Protein AF-B4GK76-F1 (afdb_monomer)

Radius of gyration: 23.47 Å; Cα contacts (8 Å, |Δi|>4): 100; chains: 1; bounding box: 51×30×84 Å

Sequence (194 aa):
MHYSLIFTVTIAVLVSYTSSFSIPHPFENLCEFLKYVEKDQHEALESLTQKAAVLGRAAIEILPKNSSFEEYIKRDLDSVNNTQGFDQMIDFLNRFESSYNRYILGNLSLESQPTLRLLYNNWDSESSNIIENSNSNISARFDEMRNKPSENWSIVKQEYSSASNVYMYRRDYDGHPFFGRYLYSDKSKYYCDE

pLDDT: mean 72.63, std 18.16, range [35.12, 95.5]

Secondary structure (DSSP, 8-state):
--SSSSHHHHHHHHHHS----PPPGGGHHHHHHHHHHHHHHHHHHHHHHHHHHHHHHHHHHHSPTT-HHHHHHHHHHHHTTS---HHHHHHHHHHHHHHHIIIIIT-GGGTT-HHHHHHHHHHHHHHHHHHHHHHHHHHHHHHHHHH---TTHHHHHHHHHHHHHHHHHHHHHSSSS--HHHHHHHHHHTT---

Foldseek 3Di:
DPDPPPVVVVVVVVVVPDPPPPQPVLCPLVLVLLVVLVVLLLVLLLVLLVLLLVLLVVVCVVDDPPQPLCVQCVVVSVCSPDPDDPVSSLVNNVSSVVSLCVRAVVDPVNPVVVVNVVSVVVSVVVSVVSLVVSVVVSVVSLVVLLPDDDPPCPVVNVLSVVLVVVLVVCCVPVVDNHDPVSSVVSCVVRVSDD

Solvent-accessible surface area (backbone atoms only — not comparable to full-atom values): 11266 Å² total; per-residue (Å²): 140,89,86,75,70,70,66,58,52,52,51,54,53,56,66,72,51,78,80,72,64,71,51,54,78,76,44,46,67,56,40,54,48,55,52,48,49,51,51,49,52,49,55,47,45,51,53,48,42,54,50,51,43,52,51,51,53,58,47,49,75,73,43,65,87,86,33,72,49,46,70,66,44,49,70,57,55,68,50,64,84,45,95,65,51,67,64,55,40,53,53,47,48,55,50,48,53,53,42,46,43,56,57,47,78,63,26,75,92,44,65,89,44,60,64,65,55,51,54,47,53,51,50,51,52,52,45,49,53,47,53,51,50,47,50,48,52,52,49,52,55,46,53,55,58,74,66,58,88,59,99,69,39,67,64,50,50,50,55,46,52,49,53,50,49,49,51,54,48,44,41,75,69,69,80,50,90,71,64,67,68,57,57,55,56,54,31,63,75,60,47,44,75,134

Structure (mmCIF, N/CA/C/O backbone):
data_AF-B4GK76-F1
#
_entry.id   AF-B4GK76-F1
#
loop_
_atom_site.group_PDB
_atom_site.id
_atom_site.type_symbol
_atom_site.label_atom_id
_atom_site.label_alt_id
_atom_site.label_comp_id
_atom_site.label_asym_id
_atom_site.label_entity_id
_atom_site.label_seq_id
_atom_site.pdbx_PDB_ins_code
_atom_site.Cartn_x
_atom_site.Cartn_y
_atom_site.Cartn_z
_atom_site.occupancy
_atom_site.B_iso_or_equiv
_atom_site.auth_seq_id
_atom_site.auth_comp_id
_atom_site.auth_asym_id
_atom_site.auth_atom_id
_atom_site.pdbx_PDB_model_num
ATOM 1 N N . MET A 1 1 ? -25.978 -13.256 -59.243 1.00 44.66 1 MET A N 1
ATOM 2 C CA . MET A 1 1 ? -25.215 -13.515 -57.998 1.00 44.66 1 MET A CA 1
ATOM 3 C C . MET A 1 1 ? -23.864 -14.100 -58.383 1.00 44.66 1 MET A C 1
ATOM 5 O O . MET A 1 1 ? -23.799 -14.685 -59.451 1.00 44.66 1 MET A O 1
ATOM 9 N N . HIS A 1 2 ? -22.845 -13.938 -57.529 1.00 42.88 2 HIS A N 1
ATOM 10 C CA . HIS A 1 2 ? -21.466 -14.466 -57.643 1.00 42.88 2 HIS A CA 1
ATOM 11 C C . HIS A 1 2 ? -20.360 -13.510 -58.113 1.00 42.88 2 HIS A C 1
ATOM 13 O O . HIS A 1 2 ? -19.622 -13.864 -59.010 1.00 42.88 2 HIS A O 1
ATOM 19 N N . TYR A 1 3 ? -20.163 -12.369 -57.438 1.00 43.41 3 TYR A N 1
ATOM 20 C CA . TYR A 1 3 ? -18.822 -11.750 -57.315 1.00 43.41 3 TYR A CA 1
ATOM 21 C C . TYR A 1 3 ? -18.618 -11.013 -55.975 1.00 43.41 3 TYR A C 1
ATOM 23 O O . TYR A 1 3 ? -17.857 -10.059 -55.898 1.00 43.41 3 TYR A O 1
ATOM 31 N N . SER A 1 4 ? -19.288 -11.438 -54.893 1.00 43.31 4 SER A N 1
ATOM 32 C CA . SER A 1 4 ? -19.243 -10.711 -53.605 1.00 43.31 4 SER A CA 1
ATOM 33 C C . S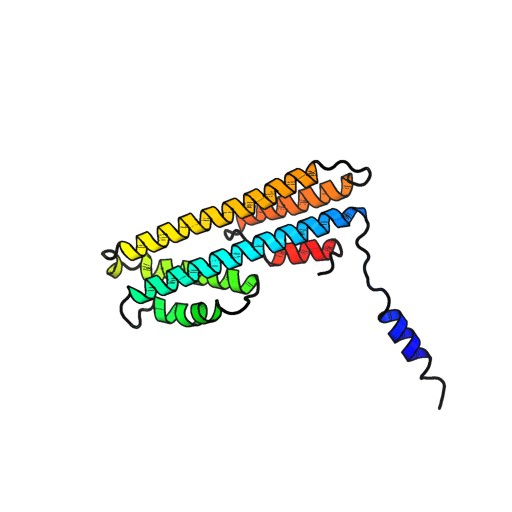ER A 1 4 ? -18.672 -11.507 -52.426 1.00 43.31 4 SER A C 1
ATOM 35 O O . SER A 1 4 ? -18.732 -11.033 -51.298 1.00 43.31 4 SER A O 1
ATOM 37 N N . LEU A 1 5 ? -18.129 -12.706 -52.663 1.00 40.66 5 LEU A N 1
ATOM 38 C CA . LEU A 1 5 ? -17.605 -13.579 -51.597 1.00 40.66 5 LEU A CA 1
ATOM 39 C C . LEU A 1 5 ? -16.077 -13.703 -51.579 1.00 40.66 5 LEU A C 1
ATOM 41 O O . LEU A 1 5 ? -15.529 -14.188 -50.599 1.00 40.66 5 LEU A O 1
ATOM 45 N N . ILE A 1 6 ? -15.379 -13.245 -52.622 1.00 44.06 6 ILE A N 1
ATOM 46 C CA . ILE A 1 6 ? -13.909 -13.320 -52.673 1.00 44.06 6 ILE A CA 1
ATOM 47 C C . ILE A 1 6 ? -13.271 -12.064 -52.056 1.00 44.06 6 ILE A C 1
ATOM 49 O O . ILE A 1 6 ? -12.212 -12.160 -51.452 1.00 44.06 6 ILE A O 1
ATOM 53 N N . PHE A 1 7 ? -13.940 -10.906 -52.120 1.00 39.50 7 PHE A N 1
ATOM 54 C CA . PHE A 1 7 ? -13.403 -9.635 -51.606 1.00 39.50 7 PHE A CA 1
ATOM 55 C C . PHE A 1 7 ? -13.523 -9.463 -50.084 1.00 39.50 7 PHE A C 1
ATOM 57 O O . PHE A 1 7 ? -12.729 -8.757 -49.472 1.00 39.50 7 PHE A O 1
ATOM 64 N N . THR A 1 8 ? -14.498 -10.113 -49.449 1.00 42.91 8 THR A N 1
ATOM 65 C CA . THR A 1 8 ? -14.690 -10.050 -47.992 1.00 42.91 8 THR A CA 1
ATOM 66 C C . THR A 1 8 ? -13.733 -10.964 -47.233 1.00 42.91 8 THR A C 1
ATOM 68 O O . THR A 1 8 ? -13.355 -10.645 -46.109 1.00 42.91 8 THR A O 1
ATOM 71 N N . VAL A 1 9 ? -13.269 -12.055 -47.852 1.00 39.47 9 VAL A N 1
ATOM 72 C CA . VAL A 1 9 ? -12.303 -12.973 -47.229 1.00 39.47 9 VAL A CA 1
ATOM 73 C C . VAL A 1 9 ? -10.874 -12.428 -47.322 1.00 39.47 9 VAL A C 1
ATOM 75 O O . VAL A 1 9 ? -10.106 -12.588 -46.380 1.00 39.47 9 VAL A O 1
ATOM 78 N N . THR A 1 10 ? -10.516 -11.699 -48.384 1.00 43.28 10 THR A N 1
ATOM 79 C CA . THR A 1 10 ? -9.191 -11.062 -48.479 1.00 43.28 10 THR A CA 1
ATOM 80 C C . THR A 1 10 ? -9.022 -9.892 -47.516 1.00 43.28 10 THR A C 1
ATOM 82 O O . THR A 1 10 ? -7.947 -9.767 -46.942 1.00 43.28 10 THR A O 1
ATOM 85 N N . ILE A 1 11 ? -10.058 -9.084 -47.260 1.00 42.34 11 ILE A N 1
ATOM 86 C CA . ILE A 1 11 ? -9.973 -8.002 -46.260 1.00 42.34 11 ILE A CA 1
ATOM 87 C C . ILE A 1 11 ? -9.951 -8.577 -44.838 1.00 42.34 11 ILE A C 1
ATOM 89 O O . ILE A 1 11 ? -9.164 -8.121 -44.019 1.00 42.34 11 ILE A O 1
ATOM 93 N N . ALA A 1 12 ? -10.728 -9.624 -44.541 1.00 39.06 12 ALA A N 1
ATOM 94 C CA . ALA A 1 12 ? -10.691 -10.257 -43.222 1.00 39.06 12 ALA A CA 1
ATOM 95 C C . ALA A 1 12 ? -9.326 -10.898 -42.916 1.00 39.06 12 ALA A C 1
ATOM 97 O O . ALA A 1 12 ? -8.872 -10.806 -41.781 1.00 39.06 12 ALA A O 1
ATOM 98 N N . VAL A 1 13 ? -8.640 -11.475 -43.912 1.00 42.16 13 VAL A N 1
ATOM 99 C CA . VAL A 1 13 ? -7.286 -12.046 -43.752 1.00 42.16 13 VAL A CA 1
ATOM 100 C C . VAL A 1 13 ? -6.194 -10.963 -43.727 1.00 42.16 13 VAL A C 1
ATOM 102 O O . VAL A 1 13 ? -5.243 -11.095 -42.966 1.00 42.16 13 VAL A O 1
ATOM 105 N N . LEU A 1 14 ? -6.343 -9.855 -44.466 1.00 36.44 14 LEU A N 1
ATOM 106 C CA . LEU A 1 14 ? -5.420 -8.705 -44.400 1.00 36.44 14 LEU A CA 1
ATOM 107 C C . LEU A 1 14 ? -5.584 -7.848 -43.135 1.00 36.44 14 LEU A C 1
ATOM 109 O O . LEU A 1 14 ? -4.648 -7.162 -42.756 1.00 36.44 14 LEU A O 1
ATOM 113 N N . VAL A 1 15 ? -6.748 -7.875 -42.480 1.00 40.69 15 VAL A N 1
ATOM 114 C CA . VAL A 1 15 ? -6.978 -7.174 -41.201 1.00 40.69 15 VAL A CA 1
ATOM 115 C C . VAL A 1 15 ? -6.622 -8.059 -39.999 1.00 40.69 15 VAL A C 1
ATOM 117 O O . VAL A 1 15 ? -6.296 -7.540 -38.938 1.00 40.69 15 VAL A O 1
ATOM 120 N N . SER A 1 16 ? -6.623 -9.390 -40.154 1.00 38.47 16 SER A N 1
ATOM 121 C CA . SER A 1 16 ? -6.176 -10.326 -39.104 1.00 38.47 16 SER A CA 1
ATOM 122 C C . SER A 1 16 ? -4.681 -10.664 -39.158 1.00 38.47 16 SER A C 1
ATOM 124 O O . SER A 1 16 ? -4.152 -11.202 -38.188 1.00 38.47 16 SER A O 1
ATOM 126 N N . TYR A 1 17 ? -3.976 -10.285 -40.227 1.00 38.19 17 TYR A N 1
ATOM 127 C CA . TYR A 1 17 ? -2.516 -10.291 -40.285 1.00 38.19 17 TYR A CA 1
ATOM 128 C C . TYR A 1 17 ? -1.994 -8.850 -40.292 1.00 38.19 17 TYR A C 1
ATOM 130 O O . TYR A 1 17 ? -2.152 -8.135 -41.269 1.00 38.19 17 TYR A O 1
ATOM 138 N N . THR A 1 18 ? -1.316 -8.476 -39.205 1.00 41.53 18 THR A N 1
ATOM 139 C CA . THR A 1 18 ? -0.488 -7.268 -39.020 1.00 41.53 18 THR A CA 1
ATOM 140 C C . THR A 1 18 ? -1.204 -5.956 -38.664 1.00 41.53 18 THR A C 1
ATOM 142 O O . THR A 1 18 ? -1.081 -4.950 -39.355 1.00 41.53 18 THR A O 1
ATOM 145 N N . SER A 1 19 ? -1.807 -5.911 -37.477 1.00 35.12 19 SER A N 1
ATOM 146 C CA . SER A 1 19 ? -1.525 -4.801 -36.552 1.00 35.12 19 SER A CA 1
ATOM 147 C C . SER A 1 19 ? -0.685 -5.301 -35.374 1.00 35.12 19 SER A C 1
ATOM 149 O O . SER A 1 19 ? -0.955 -4.974 -34.227 1.00 35.12 19 SER A O 1
ATOM 151 N N . SER A 1 20 ? 0.325 -6.132 -35.647 1.00 40.16 20 SER A N 1
ATOM 152 C CA . SER A 1 20 ? 1.473 -6.223 -34.752 1.00 40.16 20 SER A CA 1
ATOM 153 C C . SER A 1 20 ? 2.241 -4.923 -34.960 1.00 40.16 20 SER A C 1
ATOM 155 O O . SER A 1 20 ? 3.011 -4.809 -35.921 1.00 40.16 20 SER A O 1
ATOM 157 N N . PHE A 1 21 ? 1.964 -3.905 -34.149 1.00 46.47 21 PHE A N 1
ATOM 158 C CA . PHE A 1 21 ? 2.856 -2.757 -34.081 1.00 46.47 21 PHE A CA 1
ATOM 159 C C . PHE A 1 21 ? 4.168 -3.297 -33.522 1.00 46.47 21 PHE A C 1
ATOM 161 O O . PHE A 1 21 ? 4.313 -3.487 -32.321 1.00 46.47 21 PHE A O 1
ATOM 168 N N . SER A 1 22 ? 5.107 -3.656 -34.403 1.00 47.34 22 SER A N 1
ATOM 169 C CA . SER A 1 22 ? 6.410 -4.120 -33.948 1.00 47.34 22 SER A CA 1
ATOM 170 C C . SER A 1 22 ? 7.030 -2.969 -33.172 1.00 47.34 22 SER A C 1
ATOM 172 O O . SER A 1 22 ? 7.253 -1.902 -33.760 1.00 47.34 22 SER A O 1
ATOM 174 N N . ILE A 1 23 ? 7.276 -3.180 -31.878 1.00 54.03 23 ILE A N 1
ATOM 175 C CA . ILE A 1 23 ? 8.008 -2.235 -31.042 1.00 54.03 23 ILE A CA 1
ATOM 176 C C . ILE A 1 23 ? 9.271 -1.870 -31.829 1.00 54.03 23 ILE A C 1
ATOM 178 O O . ILE A 1 23 ? 10.038 -2.767 -32.188 1.00 54.03 23 ILE A O 1
ATOM 182 N N . PRO A 1 24 ? 9.486 -0.594 -32.191 1.00 59.41 24 PRO A N 1
ATOM 183 C CA . PRO A 1 24 ? 10.699 -0.241 -32.900 1.00 59.41 24 PRO A CA 1
ATOM 184 C C . PRO A 1 24 ? 11.873 -0.642 -32.008 1.00 59.41 24 PRO A C 1
ATOM 186 O O . PRO A 1 24 ? 11.882 -0.288 -30.834 1.00 59.41 24 PRO A O 1
ATOM 189 N N . HIS A 1 25 ? 12.860 -1.348 -32.561 1.00 58.56 25 HIS A N 1
ATOM 190 C CA . HIS A 1 25 ? 14.014 -1.905 -31.841 1.00 58.56 25 HIS A CA 1
ATOM 191 C C . HIS A 1 25 ? 14.630 -1.000 -30.735 1.00 58.56 25 HIS A C 1
ATOM 193 O O . HIS A 1 25 ? 14.985 -1.523 -29.678 1.00 58.56 25 HIS A O 1
ATOM 199 N N . PRO A 1 26 ? 14.724 0.347 -30.864 1.00 61.53 26 PRO A N 1
ATOM 200 C CA . PRO A 1 26 ? 15.192 1.190 -29.753 1.00 61.53 26 PRO A CA 1
ATOM 201 C C . PRO A 1 26 ? 14.275 1.227 -28.508 1.00 61.53 26 PRO A C 1
ATOM 203 O O . PRO A 1 26 ? 14.766 1.514 -27.417 1.00 61.53 26 PRO A O 1
ATOM 206 N N . PHE A 1 27 ? 12.977 0.934 -28.629 1.00 67.50 27 PHE A N 1
ATOM 207 C CA . PHE A 1 27 ? 11.986 1.013 -27.546 1.00 67.50 27 PHE A CA 1
ATOM 208 C C . PHE A 1 27 ? 11.693 -0.328 -26.855 1.00 67.50 27 PHE A C 1
ATOM 210 O O . PHE A 1 27 ? 10.997 -0.333 -25.845 1.00 67.50 27 PHE A O 1
ATOM 217 N N . GLU A 1 28 ? 12.254 -1.450 -27.317 1.00 70.12 28 GLU A N 1
ATOM 218 C CA . GLU A 1 28 ? 12.072 -2.763 -26.667 1.00 70.12 28 GLU A CA 1
ATOM 219 C C . GLU A 1 28 ? 12.534 -2.736 -25.204 1.00 70.12 28 GLU A C 1
ATOM 221 O O . GLU A 1 28 ? 11.777 -3.092 -24.304 1.00 70.12 28 GLU A O 1
ATOM 226 N N . ASN A 1 29 ? 13.727 -2.187 -24.946 1.00 69.50 29 ASN A N 1
ATOM 227 C CA . ASN A 1 29 ? 14.257 -2.015 -23.588 1.00 69.50 29 ASN A CA 1
ATOM 228 C C . ASN A 1 29 ? 13.372 -1.103 -22.716 1.00 69.50 29 ASN A C 1
ATOM 230 O O . ASN A 1 29 ? 13.269 -1.301 -21.506 1.00 69.50 29 ASN A O 1
ATOM 234 N N . LEU A 1 30 ? 12.728 -0.099 -23.323 1.00 72.38 30 LEU A N 1
ATOM 235 C CA . LEU A 1 30 ? 11.801 0.791 -22.624 1.00 72.38 30 LEU A CA 1
ATOM 236 C C . LEU A 1 30 ? 10.517 0.045 -22.246 1.00 72.38 30 LEU A C 1
ATOM 238 O O . LEU A 1 30 ? 10.063 0.150 -21.109 1.00 72.38 30 LEU A O 1
ATOM 242 N N . CYS A 1 31 ? 9.968 -0.751 -23.163 1.00 72.88 31 CYS A N 1
ATOM 243 C CA . CYS A 1 31 ? 8.801 -1.581 -22.894 1.00 72.88 31 CYS A CA 1
ATOM 244 C C . CYS A 1 31 ? 9.077 -2.642 -21.821 1.00 72.88 31 CYS A C 1
ATOM 246 O O . CYS A 1 31 ? 8.261 -2.802 -20.916 1.00 72.88 31 CYS A O 1
ATOM 248 N N . GLU A 1 32 ? 10.228 -3.319 -21.857 1.00 76.31 32 GLU A N 1
ATOM 249 C CA . GLU A 1 32 ? 10.629 -4.269 -20.808 1.00 76.31 32 GLU A CA 1
ATOM 250 C C . GLU A 1 32 ? 10.690 -3.612 -19.426 1.00 76.31 32 GLU A C 1
ATOM 252 O O . GLU A 1 32 ? 10.221 -4.182 -18.439 1.00 76.31 32 GLU A O 1
ATOM 257 N N . PHE A 1 33 ? 11.224 -2.392 -19.343 1.00 75.12 33 PHE A N 1
ATOM 258 C CA . PHE A 1 33 ? 11.228 -1.636 -18.097 1.00 75.12 33 PHE A CA 1
ATOM 259 C C . PHE A 1 33 ? 9.825 -1.258 -17.633 1.00 75.12 33 PHE A C 1
ATOM 261 O O . PHE A 1 33 ? 9.514 -1.440 -16.462 1.00 75.12 33 PHE A O 1
ATOM 268 N N . LEU A 1 34 ? 8.966 -0.757 -18.522 1.00 73.88 34 LEU A N 1
ATOM 269 C CA . LEU A 1 34 ? 7.595 -0.396 -18.155 1.00 73.88 34 LEU A CA 1
ATOM 270 C C . LEU A 1 34 ? 6.802 -1.620 -17.670 1.00 73.88 34 LEU A C 1
ATOM 272 O O . LEU A 1 34 ? 6.041 -1.506 -16.710 1.00 73.88 34 LEU A O 1
ATOM 276 N N . LYS A 1 35 ? 7.017 -2.798 -18.275 1.00 78.12 35 LYS A N 1
ATOM 277 C CA . LYS A 1 35 ? 6.458 -4.073 -17.790 1.00 78.12 35 LYS A CA 1
ATOM 278 C C . LYS A 1 35 ? 7.025 -4.457 -16.418 1.00 78.12 35 LYS A C 1
ATOM 280 O O . LYS A 1 35 ? 6.273 -4.902 -15.558 1.00 78.12 35 LYS A O 1
ATOM 285 N N . TYR A 1 36 ? 8.324 -4.253 -16.190 1.00 81.00 36 TYR A N 1
ATOM 286 C CA . TYR A 1 36 ? 8.942 -4.476 -14.881 1.00 81.00 36 TYR A CA 1
ATOM 287 C C . TYR A 1 36 ? 8.345 -3.574 -13.794 1.00 81.00 36 TYR A C 1
ATOM 289 O O . TYR A 1 36 ? 7.973 -4.078 -12.739 1.00 81.00 36 TYR A O 1
ATOM 297 N N . VAL A 1 37 ? 8.213 -2.269 -14.057 1.00 76.56 37 VAL A N 1
ATOM 298 C CA . VAL A 1 37 ? 7.636 -1.313 -13.100 1.00 76.56 37 VAL A CA 1
ATOM 299 C C . VAL A 1 37 ? 6.197 -1.683 -12.768 1.00 76.56 37 VAL A C 1
ATOM 301 O O . VAL A 1 37 ? 5.838 -1.713 -11.598 1.00 76.56 37 VAL A O 1
ATOM 304 N N . GLU A 1 38 ? 5.377 -2.004 -13.769 1.00 78.19 38 GLU A N 1
ATOM 305 C CA . GLU A 1 38 ? 3.992 -2.417 -13.528 1.00 78.19 38 GLU A CA 1
ATOM 306 C C . GLU A 1 38 ? 3.906 -3.678 -12.674 1.00 78.19 38 GLU A C 1
ATOM 308 O O . GLU A 1 38 ? 3.110 -3.728 -11.739 1.00 78.19 38 GLU A O 1
ATOM 313 N N . LYS A 1 39 ? 4.741 -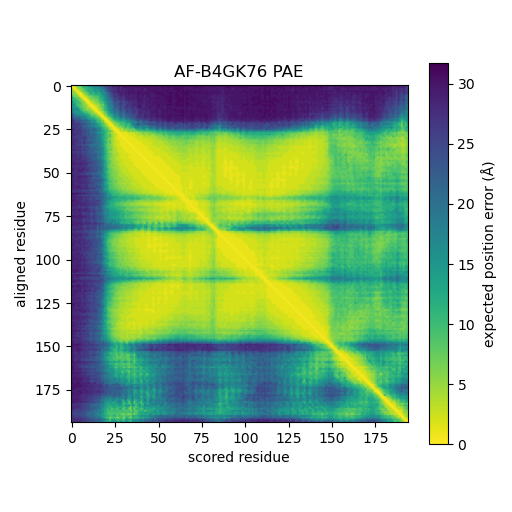4.678 -12.968 1.00 83.75 39 LYS A N 1
ATOM 314 C CA . LYS A 1 39 ? 4.786 -5.911 -12.190 1.00 83.75 39 LYS A CA 1
ATOM 315 C C . LYS A 1 39 ? 5.190 -5.645 -10.737 1.00 83.75 39 LYS A C 1
ATOM 317 O O . LYS A 1 39 ? 4.489 -6.094 -9.838 1.00 83.75 39 LYS A O 1
ATOM 322 N N . ASP A 1 40 ? 6.278 -4.907 -10.513 1.00 84.81 40 ASP A N 1
ATOM 323 C CA . ASP A 1 40 ? 6.771 -4.580 -9.167 1.00 84.81 40 ASP A CA 1
ATOM 324 C C . ASP A 1 40 ? 5.723 -3.777 -8.373 1.00 84.81 40 ASP A C 1
ATOM 326 O O . ASP A 1 40 ? 5.420 -4.103 -7.225 1.00 84.81 40 ASP A O 1
ATOM 330 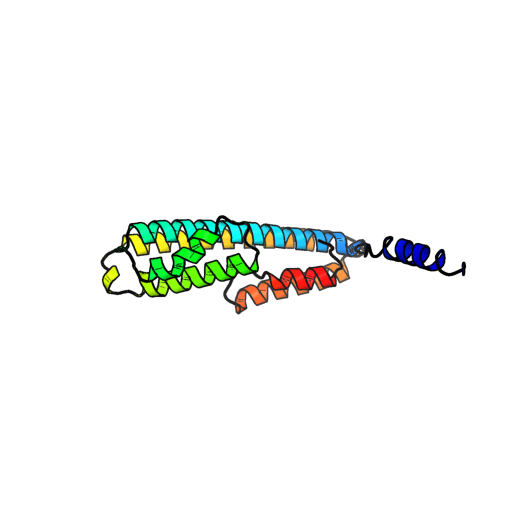N N . GLN A 1 41 ? 5.064 -2.806 -9.015 1.00 81.69 41 GLN A N 1
ATOM 331 C CA . GLN A 1 41 ? 3.962 -2.068 -8.400 1.00 81.69 41 GLN A CA 1
ATOM 332 C C . GLN A 1 41 ? 2.746 -2.945 -8.086 1.00 81.69 41 GLN A C 1
ATOM 334 O O . GLN A 1 41 ? 2.118 -2.763 -7.042 1.00 81.69 41 GLN A O 1
ATOM 339 N N . HIS A 1 42 ? 2.383 -3.868 -8.978 1.00 84.44 42 HIS A N 1
ATOM 340 C CA . HIS A 1 42 ? 1.255 -4.770 -8.759 1.00 84.44 42 HIS A CA 1
ATOM 341 C C . HIS A 1 42 ? 1.520 -5.706 -7.573 1.00 84.44 42 HIS A C 1
ATOM 343 O O . HIS A 1 42 ? 0.673 -5.820 -6.691 1.00 84.44 42 HIS A O 1
ATOM 349 N N . GLU A 1 43 ? 2.714 -6.301 -7.504 1.00 86.94 43 GLU A N 1
ATOM 350 C CA . GLU A 1 43 ? 3.138 -7.159 -6.389 1.00 86.94 43 GLU A CA 1
ATOM 351 C C . GLU A 1 43 ? 3.171 -6.387 -5.058 1.00 86.94 43 GLU A C 1
ATOM 353 O O . GLU A 1 43 ? 2.720 -6.886 -4.022 1.00 86.94 43 GLU A O 1
ATOM 358 N N . ALA A 1 44 ? 3.650 -5.139 -5.074 1.00 88.00 44 ALA A N 1
ATOM 359 C CA . ALA A 1 44 ? 3.647 -4.279 -3.897 1.00 88.00 44 ALA A CA 1
ATOM 360 C C . ALA A 1 44 ? 2.220 -3.940 -3.428 1.00 88.00 44 ALA A C 1
ATOM 362 O O . ALA A 1 44 ? 1.925 -4.050 -2.236 1.00 88.00 44 ALA A O 1
ATOM 363 N N . LEU A 1 45 ? 1.315 -3.584 -4.347 1.00 87.00 45 LEU A N 1
ATOM 364 C CA . LEU A 1 45 ? -0.092 -3.321 -4.030 1.00 87.00 45 LEU A CA 1
ATOM 365 C C . LEU A 1 45 ? -0.818 -4.551 -3.495 1.00 87.00 45 LEU A C 1
ATOM 367 O O . LEU A 1 45 ? -1.603 -4.427 -2.552 1.00 87.00 45 LEU A O 1
ATOM 371 N N . GLU A 1 46 ? -0.553 -5.726 -4.061 1.00 88.31 46 GLU A N 1
ATOM 372 C CA . GLU A 1 46 ? -1.130 -6.979 -3.587 1.00 88.31 46 GLU A CA 1
ATOM 373 C C . GLU A 1 46 ? -0.684 -7.256 -2.144 1.00 88.31 46 GLU A C 1
ATOM 375 O O . GLU A 1 46 ? -1.516 -7.505 -1.269 1.00 88.31 46 GLU A O 1
ATOM 380 N N . SER A 1 47 ? 0.614 -7.110 -1.864 1.00 90.62 47 SER A N 1
ATOM 381 C CA . SER A 1 47 ? 1.181 -7.271 -0.521 1.00 90.62 47 SER A CA 1
ATOM 382 C C . SER A 1 47 ? 0.564 -6.300 0.495 1.00 90.62 47 SER A C 1
ATOM 384 O O . SER A 1 47 ? 0.132 -6.711 1.578 1.00 90.62 47 SER A O 1
ATOM 386 N N . LEU A 1 48 ? 0.447 -5.017 0.138 1.00 90.81 48 LEU A N 1
ATOM 387 C CA . LEU A 1 48 ? -0.192 -3.997 0.976 1.00 90.81 48 LEU A CA 1
ATOM 388 C C . LEU A 1 48 ? -1.663 -4.321 1.242 1.00 90.81 48 LEU A C 1
ATOM 390 O O . LEU A 1 48 ? -2.117 -4.255 2.386 1.00 90.81 48 LEU A O 1
ATOM 394 N N . THR A 1 49 ? -2.394 -4.714 0.201 1.00 90.75 49 THR A N 1
ATOM 395 C CA . THR A 1 49 ? -3.816 -5.072 0.270 1.00 90.75 49 THR A CA 1
ATOM 396 C C . THR A 1 49 ? -4.035 -6.266 1.197 1.00 90.75 49 THR A C 1
ATOM 398 O O . THR A 1 49 ? -4.891 -6.223 2.085 1.00 90.75 49 THR A O 1
ATOM 401 N N . GLN A 1 50 ? -3.211 -7.309 1.071 1.00 91.12 50 GLN A N 1
ATOM 402 C CA . GLN A 1 50 ? -3.254 -8.473 1.954 1.00 91.12 50 GLN A CA 1
ATOM 403 C C . GLN A 1 50 ? -2.953 -8.093 3.410 1.00 91.12 50 GLN A C 1
ATOM 405 O O . GLN A 1 50 ? -3.683 -8.501 4.316 1.00 91.12 50 GLN A O 1
ATOM 410 N N . LYS A 1 51 ? -1.924 -7.272 3.656 1.00 92.31 51 LYS A N 1
ATOM 411 C CA . LYS A 1 51 ? -1.569 -6.811 5.009 1.00 92.31 51 LYS A CA 1
ATOM 412 C C . LYS A 1 51 ? -2.654 -5.946 5.644 1.00 92.31 51 LYS A C 1
ATOM 414 O O . LYS A 1 51 ? -2.991 -6.161 6.808 1.00 92.31 51 LYS A O 1
ATOM 419 N N . ALA A 1 52 ? -3.238 -5.021 4.887 1.00 92.19 52 ALA A N 1
ATOM 420 C CA . ALA A 1 52 ? -4.373 -4.221 5.339 1.00 92.19 52 ALA A CA 1
ATOM 421 C C . ALA A 1 52 ? -5.577 -5.114 5.677 1.00 92.19 52 ALA A C 1
ATOM 423 O O . ALA A 1 52 ? -6.210 -4.940 6.717 1.00 92.19 52 ALA A O 1
ATOM 424 N N . ALA A 1 53 ? -5.848 -6.147 4.874 1.00 93.25 53 ALA A N 1
ATOM 425 C CA . ALA A 1 53 ? -6.918 -7.091 5.174 1.00 93.25 53 ALA A CA 1
ATOM 426 C C . ALA A 1 53 ? -6.663 -7.912 6.448 1.00 93.25 53 ALA A C 1
ATOM 428 O O . ALA A 1 53 ? -7.590 -8.134 7.231 1.00 93.25 53 ALA A O 1
ATOM 429 N N . VAL A 1 54 ? -5.420 -8.341 6.689 1.00 93.69 54 VAL A N 1
ATOM 430 C CA . VAL A 1 54 ? -5.024 -9.013 7.939 1.00 93.69 54 VAL A CA 1
ATOM 431 C C . VAL A 1 54 ? -5.234 -8.089 9.139 1.00 93.69 54 VAL A C 1
ATOM 433 O O . VAL A 1 54 ? -5.875 -8.499 10.108 1.00 93.69 54 VAL A O 1
ATOM 436 N N . LEU A 1 55 ? -4.777 -6.836 9.056 1.00 95.38 55 LEU A N 1
ATOM 437 C CA . LEU A 1 55 ? -5.006 -5.833 10.098 1.00 95.38 55 LEU A CA 1
ATOM 438 C C . LEU A 1 55 ? -6.505 -5.604 10.342 1.00 95.38 55 LEU A C 1
ATOM 440 O O . LEU A 1 55 ? -6.946 -5.587 11.489 1.00 95.38 55 LEU A O 1
ATOM 444 N N . GLY A 1 56 ? -7.299 -5.462 9.279 1.00 94.56 56 GLY A N 1
ATOM 445 C CA . GLY A 1 56 ? -8.745 -5.264 9.373 1.00 94.56 56 GLY A CA 1
ATOM 446 C C . GLY A 1 56 ? -9.451 -6.395 10.109 1.00 94.56 56 GLY A C 1
ATOM 447 O O . GLY A 1 56 ? -10.266 -6.137 10.993 1.00 94.56 56 GLY A O 1
ATOM 448 N N . ARG A 1 57 ? -9.101 -7.648 9.798 1.00 94.44 57 ARG A N 1
ATOM 449 C CA . ARG A 1 57 ? -9.647 -8.828 10.486 1.00 94.44 57 ARG A CA 1
ATOM 450 C C . ARG A 1 57 ? -9.242 -8.854 11.961 1.00 94.44 57 ARG A C 1
ATOM 452 O O . ARG A 1 57 ? -10.112 -9.007 12.812 1.00 94.44 57 ARG A O 1
ATOM 459 N N . ALA A 1 58 ? -7.968 -8.606 12.265 1.00 95.00 58 ALA A N 1
ATOM 460 C CA . ALA A 1 58 ? -7.483 -8.538 13.645 1.00 95.00 58 ALA A CA 1
ATOM 461 C C . ALA A 1 58 ? -8.169 -7.421 14.455 1.00 95.00 58 ALA A C 1
ATOM 463 O O . ALA A 1 58 ? -8.516 -7.610 15.618 1.00 95.00 58 ALA A O 1
ATOM 464 N N . ALA A 1 59 ? -8.415 -6.261 13.841 1.00 94.81 59 ALA A N 1
ATOM 465 C CA . ALA A 1 59 ? -9.133 -5.170 14.488 1.00 94.81 59 ALA A CA 1
ATOM 466 C C . ALA A 1 59 ? -10.597 -5.536 14.780 1.00 94.81 59 ALA A C 1
ATOM 468 O O . ALA A 1 59 ? -11.080 -5.263 15.878 1.00 94.81 59 ALA A O 1
ATOM 469 N N . ILE A 1 60 ? -11.293 -6.190 13.842 1.00 94.44 60 ILE A N 1
ATOM 470 C CA . ILE A 1 60 ? -12.681 -6.647 14.033 1.00 94.44 60 ILE A CA 1
ATOM 471 C C . ILE A 1 60 ? -12.799 -7.618 15.215 1.00 94.44 60 ILE A C 1
ATOM 473 O O . ILE A 1 60 ? -13.765 -7.530 15.966 1.00 94.44 60 ILE A O 1
ATOM 477 N N . GLU A 1 61 ? -11.820 -8.503 15.419 1.00 94.25 61 GLU A N 1
ATOM 478 C CA . GLU A 1 61 ? -11.818 -9.445 16.550 1.00 94.25 61 GLU A CA 1
ATOM 479 C C . GLU A 1 61 ? -11.722 -8.753 17.918 1.00 94.25 61 GLU A C 1
ATOM 481 O O . GLU A 1 61 ? -12.243 -9.264 18.911 1.00 94.25 61 GLU A O 1
ATOM 486 N N . ILE A 1 62 ? -11.062 -7.594 17.977 1.00 93.81 62 ILE A N 1
ATOM 487 C CA . ILE A 1 62 ? -10.872 -6.814 19.209 1.00 93.81 62 ILE A CA 1
ATOM 488 C C . ILE A 1 62 ? -12.067 -5.888 19.470 1.00 93.81 62 ILE A C 1
ATOM 490 O O . ILE A 1 62 ? -12.406 -5.603 20.622 1.00 93.81 62 ILE A O 1
ATOM 494 N N . LEU A 1 63 ? -12.688 -5.376 18.409 1.00 92.69 63 LEU A N 1
ATOM 495 C CA . LEU A 1 63 ? -13.776 -4.412 18.508 1.00 92.69 63 LEU A CA 1
ATOM 496 C C . LEU A 1 63 ? -15.071 -5.050 19.045 1.00 92.69 63 LEU A C 1
ATOM 498 O O . LEU A 1 63 ? -15.320 -6.244 18.868 1.00 92.69 63 LEU A O 1
ATOM 502 N N . PRO A 1 64 ? -15.956 -4.253 19.675 1.00 89.50 64 PRO A N 1
ATOM 503 C CA . PRO A 1 64 ? -17.308 -4.702 19.976 1.00 89.50 64 PRO A CA 1
ATOM 504 C C . PRO A 1 64 ? -18.025 -5.175 18.705 1.00 89.50 64 PRO A C 1
ATOM 506 O O . PRO A 1 64 ? -17.858 -4.585 17.635 1.00 89.50 64 PRO A O 1
ATOM 509 N N . LYS A 1 65 ? -18.868 -6.206 18.834 1.00 88.44 65 LYS A N 1
ATOM 510 C CA . LYS A 1 65 ? -19.679 -6.719 17.717 1.00 88.44 65 LYS A CA 1
ATOM 511 C C . LYS A 1 65 ? -20.492 -5.601 17.064 1.00 88.44 65 LYS A C 1
ATOM 513 O O . LYS A 1 65 ? -21.089 -4.796 17.780 1.00 88.44 65 LYS A O 1
ATOM 518 N N . ASN A 1 66 ? -20.581 -5.621 15.731 1.00 85.25 66 ASN A N 1
ATOM 519 C CA . ASN A 1 66 ? -21.274 -4.602 14.933 1.00 85.25 66 ASN A CA 1
ATOM 520 C C . ASN A 1 66 ? -20.675 -3.198 15.124 1.00 85.25 66 ASN A C 1
ATOM 522 O O . ASN A 1 66 ? -21.386 -2.194 15.147 1.00 85.25 66 ASN A O 1
ATOM 526 N N . SER A 1 67 ? -19.356 -3.114 15.314 1.00 89.75 67 SER A N 1
ATOM 527 C CA . SER A 1 67 ? -18.677 -1.819 15.299 1.00 89.75 67 SER A CA 1
ATOM 528 C C . SER A 1 67 ? -18.849 -1.150 13.932 1.00 89.75 67 SER A C 1
ATOM 530 O O . SER A 1 67 ? -18.867 -1.818 12.898 1.00 89.75 67 SER A O 1
ATOM 532 N N . SER A 1 68 ? -18.911 0.185 13.901 1.00 90.50 68 SER A N 1
ATOM 533 C CA . SER A 1 68 ? -19.025 0.929 12.636 1.00 90.50 68 SER A CA 1
ATOM 534 C C . SER A 1 68 ? -17.867 0.642 11.676 1.00 90.50 68 SER A C 1
ATOM 536 O O . SER A 1 68 ? -18.046 0.708 10.465 1.00 90.50 68 SER A O 1
ATOM 538 N N . PHE A 1 69 ? -16.691 0.292 12.209 1.00 92.69 69 PHE A N 1
ATOM 539 C CA . PHE A 1 69 ? -15.565 -0.173 11.406 1.00 92.69 69 PHE A CA 1
ATOM 540 C C . PHE A 1 69 ? -15.869 -1.516 10.728 1.00 92.69 69 PHE A C 1
ATOM 542 O O . PHE A 1 69 ? -15.719 -1.613 9.513 1.00 92.69 69 PHE A O 1
ATOM 549 N N . GLU A 1 70 ? -16.338 -2.519 11.486 1.00 91.88 70 GLU A N 1
ATOM 550 C CA . GLU A 1 70 ? -16.727 -3.829 10.942 1.00 91.88 70 GLU A CA 1
ATOM 551 C C . GLU A 1 70 ? -17.777 -3.665 9.838 1.00 91.88 70 GLU A C 1
ATOM 553 O O . GLU A 1 70 ? -17.588 -4.160 8.731 1.00 91.88 70 GLU A O 1
ATOM 558 N N . GLU A 1 71 ? -18.856 -2.923 10.098 1.00 89.56 71 GLU A N 1
ATOM 559 C CA . GLU A 1 71 ? -19.938 -2.725 9.124 1.00 89.56 71 GLU A CA 1
ATOM 560 C C . GLU A 1 71 ? -19.460 -2.070 7.822 1.00 89.56 71 GLU A C 1
ATOM 562 O O . GLU A 1 71 ? -19.957 -2.399 6.740 1.00 89.56 71 GLU A O 1
ATOM 567 N N . TYR A 1 72 ? -18.490 -1.158 7.924 1.00 87.19 72 TYR A N 1
ATOM 568 C CA . TYR A 1 72 ? -17.965 -0.419 6.784 1.00 87.19 72 TYR A CA 1
ATOM 569 C C . TYR A 1 72 ? -16.997 -1.257 5.941 1.00 87.19 72 TYR A C 1
ATOM 571 O O . TYR A 1 72 ? -17.117 -1.281 4.718 1.00 87.19 72 TYR A O 1
ATOM 579 N N . ILE A 1 73 ? -16.060 -1.970 6.575 1.00 88.75 73 ILE A N 1
ATOM 580 C CA . ILE A 1 73 ? -14.967 -2.657 5.869 1.00 88.75 73 ILE A CA 1
ATOM 581 C C . ILE A 1 73 ? -15.305 -4.104 5.477 1.00 88.75 73 ILE A C 1
ATOM 583 O O . ILE A 1 73 ? -14.636 -4.680 4.627 1.00 88.75 73 ILE A O 1
ATOM 587 N N . LYS A 1 74 ? -16.335 -4.728 6.064 1.00 84.25 74 LYS A N 1
ATOM 588 C CA . LYS A 1 74 ? -16.610 -6.168 5.884 1.00 84.25 74 LYS A CA 1
ATOM 589 C C . LYS A 1 74 ? -16.788 -6.591 4.426 1.00 84.25 74 LYS A C 1
ATOM 591 O O . LYS A 1 74 ? -16.180 -7.566 4.001 1.00 84.25 74 LYS A O 1
ATOM 596 N N . ARG A 1 75 ? -17.552 -5.821 3.641 1.00 79.00 75 ARG A N 1
ATOM 597 C CA . ARG A 1 75 ? -17.740 -6.090 2.200 1.00 79.00 75 ARG A CA 1
ATOM 598 C C . ARG A 1 75 ? -16.433 -5.990 1.417 1.00 79.00 75 ARG A C 1
ATOM 600 O O . ARG A 1 75 ? -16.205 -6.771 0.500 1.00 79.00 75 ARG A O 1
ATOM 607 N N . ASP A 1 76 ? -15.590 -5.041 1.802 1.00 82.81 76 ASP A N 1
ATOM 608 C CA . ASP A 1 76 ? -14.291 -4.820 1.185 1.00 82.81 76 ASP A CA 1
ATOM 609 C C . ASP A 1 76 ? -13.320 -5.965 1.541 1.00 82.81 76 ASP A C 1
ATOM 611 O O . ASP A 1 76 ? -12.698 -6.530 0.646 1.00 82.81 76 ASP A O 1
ATOM 615 N N . LEU A 1 77 ? -13.266 -6.406 2.805 1.00 85.06 77 LEU A N 1
ATOM 616 C CA . LEU A 1 77 ? -12.409 -7.513 3.261 1.00 85.06 77 LEU A CA 1
ATOM 617 C C . LEU A 1 77 ? -12.740 -8.868 2.624 1.00 85.06 77 LEU A C 1
ATOM 619 O O . LEU A 1 77 ? -11.832 -9.673 2.396 1.00 85.06 77 LEU A O 1
ATOM 623 N N . ASP A 1 78 ? -14.017 -9.125 2.344 1.00 79.31 78 ASP A N 1
ATOM 624 C CA . ASP A 1 78 ? -14.455 -10.344 1.656 1.00 79.31 78 ASP A CA 1
ATOM 625 C C . ASP A 1 78 ? -14.015 -10.342 0.182 1.00 79.31 78 ASP A C 1
ATOM 627 O O . ASP A 1 78 ? -13.782 -11.395 -0.412 1.00 79.31 78 ASP A O 1
ATOM 631 N N . SER A 1 79 ? -13.844 -9.152 -0.404 1.00 74.38 79 SER A N 1
ATOM 632 C CA . SER A 1 79 ? -13.445 -8.979 -1.802 1.00 74.38 79 SER A CA 1
ATOM 633 C C . SER A 1 79 ? -11.934 -9.078 -2.043 1.00 74.38 79 SER A C 1
ATOM 635 O O . SER A 1 79 ? -11.528 -9.270 -3.188 1.00 74.38 79 SER A O 1
ATOM 637 N N . VAL A 1 80 ? -11.107 -8.983 -0.992 1.00 77.50 80 VAL A N 1
ATOM 638 C CA . VAL A 1 80 ? -9.630 -9.013 -1.080 1.00 77.50 80 VAL A CA 1
ATOM 639 C C . VAL A 1 80 ? -9.089 -10.373 -1.539 1.00 77.50 80 VAL A C 1
ATOM 641 O O . VAL A 1 80 ? -8.005 -10.451 -2.102 1.00 77.50 80 VAL A O 1
ATOM 644 N N . ASN A 1 81 ? -9.847 -11.456 -1.348 1.00 64.81 81 ASN A N 1
ATOM 645 C CA . ASN A 1 81 ? -9.423 -12.799 -1.762 1.00 64.81 81 ASN A CA 1
ATOM 646 C C . ASN A 1 81 ? -9.627 -13.072 -3.267 1.00 64.81 81 ASN A C 1
ATOM 648 O O . ASN A 1 81 ? -9.274 -14.150 -3.742 1.00 64.81 81 ASN A O 1
ATOM 652 N N . ASN A 1 82 ? -10.216 -12.131 -4.011 1.00 58.97 82 ASN A N 1
ATOM 653 C CA . ASN A 1 82 ? -10.351 -12.217 -5.462 1.00 58.97 82 ASN A CA 1
ATOM 654 C C . ASN A 1 82 ? -9.194 -11.463 -6.123 1.00 58.97 82 ASN A C 1
ATOM 656 O O . ASN A 1 82 ? -8.697 -10.499 -5.555 1.00 58.97 82 ASN A O 1
ATOM 660 N N . THR A 1 83 ? -8.775 -11.873 -7.322 1.00 59.03 83 THR A N 1
ATOM 661 C CA . THR A 1 83 ? -7.730 -11.189 -8.102 1.00 59.03 83 THR A CA 1
ATOM 662 C C . THR A 1 83 ? -8.187 -9.759 -8.426 1.00 59.03 83 THR A C 1
ATOM 664 O O . THR A 1 83 ? -8.910 -9.537 -9.398 1.00 59.03 83 THR A O 1
ATOM 667 N N . GLN A 1 84 ? -7.857 -8.799 -7.559 1.00 70.44 84 GLN A N 1
ATOM 668 C CA . GLN A 1 84 ? -8.285 -7.410 -7.693 1.00 70.44 84 GLN A CA 1
ATOM 669 C C . GLN A 1 84 ? -7.441 -6.704 -8.754 1.00 70.44 84 GLN A C 1
ATOM 671 O O . GLN A 1 84 ? -6.222 -6.860 -8.822 1.00 70.44 84 GLN A O 1
ATOM 676 N N . GLY A 1 85 ? -8.098 -5.904 -9.591 1.00 77.50 85 GLY A N 1
ATOM 677 C CA . GLY A 1 85 ? -7.404 -5.000 -10.502 1.00 77.50 85 GLY A CA 1
ATOM 678 C C . GLY A 1 85 ? -6.636 -3.920 -9.735 1.00 77.50 85 GLY A C 1
ATOM 679 O O . GLY A 1 85 ? -6.965 -3.595 -8.596 1.00 77.50 85 GLY A O 1
ATOM 680 N N . PHE A 1 86 ? -5.639 -3.317 -10.383 1.00 78.31 86 PHE A N 1
ATOM 681 C CA . PHE A 1 86 ? -4.771 -2.294 -9.786 1.00 78.31 86 PHE A CA 1
ATOM 682 C C . PHE A 1 86 ? -5.557 -1.148 -9.120 1.00 78.31 86 PHE A C 1
ATOM 684 O O . PHE A 1 86 ? -5.332 -0.830 -7.953 1.00 78.31 86 PHE A O 1
ATOM 691 N N . ASP A 1 87 ? -6.541 -0.585 -9.831 1.00 77.88 87 ASP A N 1
ATOM 692 C CA . ASP A 1 87 ? -7.395 0.494 -9.317 1.00 77.88 87 ASP A CA 1
ATOM 693 C C . ASP A 1 87 ? -8.238 0.040 -8.110 1.00 77.88 87 ASP A C 1
ATOM 695 O O . ASP A 1 87 ? -8.435 0.804 -7.171 1.00 77.88 87 ASP A O 1
ATOM 699 N N . GLN A 1 88 ? -8.688 -1.220 -8.089 1.00 82.44 88 GLN A N 1
ATOM 700 C CA . GLN A 1 88 ? -9.495 -1.767 -6.992 1.00 82.44 88 GLN A CA 1
ATOM 701 C C . GLN A 1 88 ? -8.675 -1.930 -5.707 1.00 82.44 88 GLN A C 1
ATOM 703 O O . GLN A 1 88 ? -9.193 -1.649 -4.627 1.00 82.44 88 GLN A O 1
ATOM 708 N N . MET A 1 89 ? -7.403 -2.329 -5.826 1.00 85.88 89 MET A N 1
ATOM 709 C CA . MET A 1 89 ? -6.483 -2.429 -4.688 1.00 85.88 89 MET A CA 1
ATOM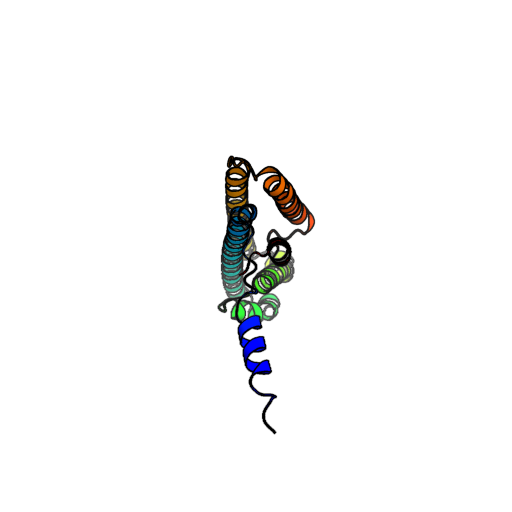 710 C C . MET A 1 89 ? -6.190 -1.055 -4.077 1.00 85.88 89 MET A C 1
ATOM 712 O O . MET A 1 89 ? -6.256 -0.895 -2.861 1.00 85.88 89 MET A O 1
ATOM 716 N N . ILE A 1 90 ? -5.937 -0.035 -4.906 1.00 83.06 90 ILE A N 1
ATOM 717 C CA . ILE A 1 90 ? -5.745 1.350 -4.436 1.00 83.06 90 ILE A CA 1
ATOM 718 C C . ILE A 1 90 ? -7.001 1.860 -3.726 1.00 83.06 90 ILE A C 1
ATOM 720 O O . ILE A 1 90 ? -6.939 2.400 -2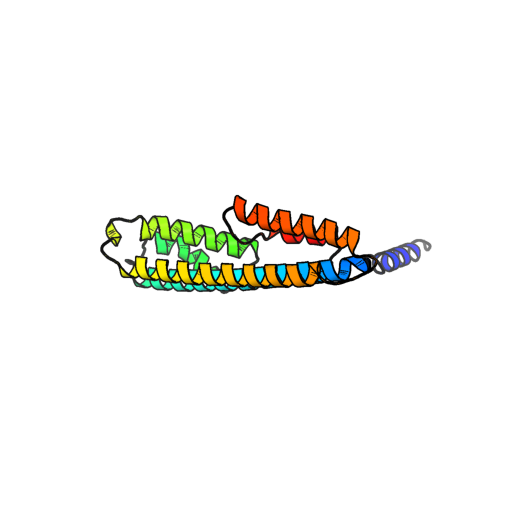.622 1.00 83.06 90 ILE A O 1
ATOM 724 N N . ASP A 1 91 ? -8.158 1.667 -4.351 1.00 83.19 91 ASP A N 1
ATOM 725 C CA . ASP A 1 91 ? -9.449 2.057 -3.798 1.00 83.19 91 ASP A CA 1
ATOM 726 C C . ASP A 1 91 ? -9.727 1.384 -2.447 1.00 83.19 91 ASP A C 1
ATOM 728 O O . ASP A 1 91 ? -10.224 2.028 -1.519 1.00 83.19 91 ASP A O 1
ATOM 732 N N . PHE A 1 92 ? -9.392 0.097 -2.326 1.00 87.38 92 PHE A N 1
ATOM 733 C CA . PHE A 1 92 ? -9.469 -0.641 -1.072 1.00 87.38 92 PHE A CA 1
ATOM 734 C C . PHE A 1 92 ? -8.545 -0.043 -0.006 1.00 87.38 92 PHE A C 1
ATOM 736 O O . PHE A 1 92 ? -9.019 0.260 1.088 1.00 87.38 92 PHE A O 1
ATOM 743 N N . LEU A 1 93 ? -7.261 0.167 -0.315 1.00 88.06 93 LEU A N 1
ATOM 744 C CA . LEU A 1 93 ? -6.271 0.700 0.627 1.00 88.06 93 LEU A CA 1
ATOM 745 C C . LEU A 1 93 ? -6.675 2.081 1.159 1.00 88.06 93 LEU A C 1
ATOM 747 O O . LEU A 1 93 ? -6.699 2.288 2.372 1.00 88.06 93 LEU A O 1
ATOM 751 N N . ASN A 1 94 ? -7.108 2.983 0.275 1.00 85.19 94 ASN A N 1
ATOM 752 C CA . ASN A 1 94 ? -7.586 4.316 0.650 1.00 85.19 94 ASN A CA 1
ATOM 753 C C . ASN A 1 94 ? -8.807 4.258 1.578 1.00 85.19 94 ASN A C 1
ATOM 755 O O . ASN A 1 94 ? -8.879 4.959 2.594 1.00 85.19 94 ASN A O 1
ATOM 759 N N . ARG A 1 95 ? -9.796 3.417 1.243 1.00 86.81 95 ARG A N 1
ATOM 760 C CA . ARG A 1 95 ? -10.982 3.235 2.093 1.00 86.81 95 ARG A CA 1
ATOM 761 C C . ARG A 1 95 ? -10.611 2.613 3.429 1.00 86.81 95 ARG A C 1
ATOM 763 O O . ARG A 1 95 ? -11.148 3.044 4.452 1.00 86.81 95 ARG A O 1
ATOM 770 N N . PHE A 1 96 ? -9.714 1.633 3.427 1.00 91.38 96 PHE A N 1
ATOM 771 C CA . PHE A 1 96 ? -9.237 0.962 4.625 1.00 91.38 96 PHE A CA 1
ATOM 772 C C . PHE A 1 96 ? -8.569 1.947 5.580 1.00 91.38 96 PHE A C 1
ATOM 774 O O . PHE A 1 96 ? -9.019 2.082 6.718 1.00 91.38 96 PHE A O 1
ATOM 781 N N . GLU A 1 97 ? -7.570 2.690 5.106 1.00 89.94 97 GLU A N 1
ATOM 782 C CA . GLU A 1 97 ? -6.833 3.668 5.905 1.00 89.94 97 GLU A CA 1
ATOM 783 C C . GLU A 1 97 ? -7.770 4.745 6.468 1.00 89.94 97 GLU A C 1
ATOM 785 O O . GLU A 1 97 ? -7.772 5.016 7.673 1.00 89.94 97 GLU A O 1
ATOM 790 N N . SER A 1 98 ? -8.632 5.317 5.622 1.00 89.31 98 SER A N 1
ATOM 791 C CA . SER A 1 98 ? -9.605 6.330 6.043 1.00 89.31 98 SER A CA 1
ATOM 792 C C . SER A 1 98 ? -10.546 5.802 7.132 1.00 89.31 98 SER A C 1
ATOM 794 O O . SER A 1 98 ? -10.810 6.479 8.130 1.00 89.31 98 SER A O 1
ATOM 796 N N . SER A 1 99 ? -11.022 4.566 6.981 1.00 91.75 99 SER A N 1
ATOM 797 C CA . SER A 1 99 ? -11.945 3.936 7.929 1.00 91.75 99 SER A CA 1
ATOM 798 C C . SER A 1 99 ? -11.268 3.585 9.242 1.00 91.75 99 SER A C 1
ATOM 800 O O . SER A 1 99 ? -11.845 3.817 10.306 1.00 91.75 99 SER A O 1
ATOM 802 N N . TYR A 1 100 ? -10.045 3.060 9.184 1.00 94.12 100 TYR A N 1
ATOM 803 C CA . TYR A 1 100 ? -9.264 2.728 10.369 1.00 94.12 100 TYR A CA 1
ATOM 804 C C . TYR A 1 100 ? -8.968 3.997 11.175 1.00 94.12 100 TYR A C 1
ATOM 806 O O . TYR A 1 100 ? -9.237 4.061 12.376 1.00 94.12 100 TYR A O 1
ATOM 814 N N . ASN A 1 101 ? -8.519 5.059 10.506 1.00 91.44 101 ASN A N 1
ATOM 815 C CA . ASN A 1 101 ? -8.293 6.352 11.140 1.00 91.44 101 ASN A CA 1
ATOM 816 C C . ASN A 1 101 ? -9.571 6.912 11.772 1.00 91.44 101 ASN A C 1
ATOM 818 O O . ASN A 1 101 ? -9.571 7.293 12.941 1.00 91.44 101 ASN A O 1
ATOM 822 N N . ARG A 1 102 ? -10.681 6.928 11.030 1.00 92.88 102 ARG A N 1
ATOM 823 C CA . ARG A 1 102 ? -11.937 7.529 11.490 1.00 92.88 102 ARG A CA 1
ATOM 824 C C . ARG A 1 102 ? -12.590 6.765 12.640 1.00 92.88 102 ARG A C 1
ATOM 826 O O . ARG A 1 102 ? -13.025 7.384 13.607 1.00 92.88 102 ARG A O 1
ATOM 833 N N . TYR A 1 103 ? -12.728 5.448 12.510 1.00 93.44 103 TYR A N 1
ATOM 834 C CA . TYR A 1 103 ? -13.551 4.647 13.422 1.00 93.44 103 TYR A CA 1
ATOM 835 C C . TYR A 1 103 ? -12.756 4.003 14.556 1.00 93.44 103 TYR A C 1
ATOM 837 O O . TYR A 1 103 ? -13.352 3.668 15.583 1.00 93.44 103 TYR A O 1
ATOM 845 N N . ILE A 1 104 ? -11.437 3.853 14.390 1.00 93.62 104 ILE A N 1
ATOM 846 C CA . ILE A 1 104 ? -10.553 3.264 15.398 1.00 93.62 104 ILE A CA 1
ATOM 847 C C . ILE A 1 104 ? -9.661 4.338 16.022 1.00 93.62 104 ILE A C 1
ATOM 849 O O . ILE A 1 104 ? -9.846 4.664 17.191 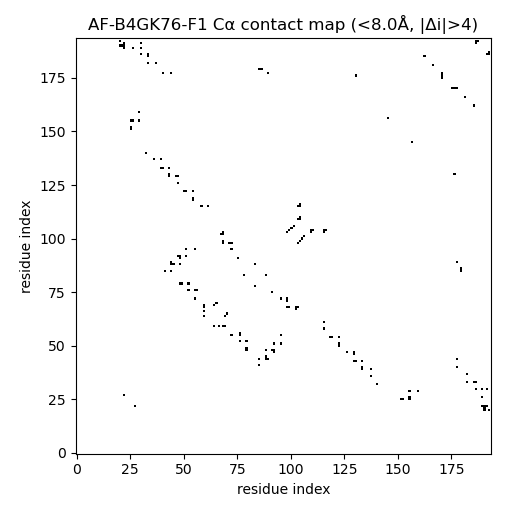1.00 93.62 104 ILE A O 1
ATOM 853 N N . LEU A 1 105 ? -8.719 4.921 15.271 1.00 92.38 105 LEU A N 1
ATOM 854 C CA . LEU A 1 105 ? -7.697 5.799 15.871 1.00 92.38 105 LEU A CA 1
ATOM 855 C C . LEU A 1 105 ? -8.244 7.143 16.363 1.00 92.38 105 LEU A C 1
ATOM 857 O O . LEU A 1 105 ? -7.731 7.680 17.345 1.00 92.38 105 LEU A O 1
ATOM 861 N N . GLY A 1 106 ? -9.258 7.682 15.688 1.00 89.56 106 GLY A N 1
ATOM 862 C CA . GLY A 1 106 ? -9.946 8.922 16.048 1.00 89.56 106 GLY A CA 1
ATOM 863 C C . GLY A 1 106 ? -11.088 8.732 17.049 1.00 89.56 106 GLY A C 1
ATOM 864 O O . GLY A 1 106 ? -11.728 9.707 17.441 1.00 89.56 106 GLY A O 1
ATOM 865 N N . ASN A 1 107 ? -11.370 7.496 17.464 1.00 90.81 107 ASN A N 1
ATOM 866 C CA . ASN A 1 107 ? -12.455 7.203 18.385 1.00 90.81 107 ASN A CA 1
ATOM 867 C C . ASN A 1 107 ? -11.958 7.208 19.837 1.00 90.81 107 ASN A C 1
ATOM 869 O O . ASN A 1 107 ? -11.330 6.256 20.296 1.00 90.81 107 ASN A O 1
ATOM 873 N N . LEU A 1 108 ? -12.311 8.258 20.583 1.00 88.75 108 LEU A N 1
ATOM 874 C CA . LEU A 1 108 ? -11.931 8.430 21.992 1.00 88.75 108 LEU A CA 1
ATOM 875 C C . LEU A 1 108 ? -12.375 7.264 22.891 1.00 88.75 108 LEU A C 1
ATOM 877 O O . LEU A 1 108 ? -11.706 6.947 23.869 1.00 88.75 108 LEU A O 1
ATOM 881 N N . SER A 1 109 ? -13.473 6.574 22.556 1.00 88.38 109 SER A N 1
ATOM 882 C CA . SER A 1 109 ? -13.927 5.411 23.337 1.00 88.38 109 SER A CA 1
ATOM 883 C C . SER A 1 109 ? -12.986 4.202 23.242 1.00 88.38 109 SER A C 1
ATOM 885 O O . SER A 1 109 ? -13.062 3.303 24.076 1.00 88.38 109 SER A O 1
ATOM 887 N N . LEU A 1 110 ? -12.090 4.192 22.251 1.00 88.06 110 LEU A N 1
ATOM 888 C CA . LEU A 1 110 ? -11.095 3.148 22.017 1.00 88.06 110 LEU A CA 1
ATOM 889 C C . LEU A 1 110 ? -9.681 3.579 22.432 1.00 88.06 110 LEU A C 1
ATOM 891 O O . LEU A 1 110 ? -8.736 2.816 22.250 1.00 88.06 110 LEU A O 1
ATOM 895 N N . GLU A 1 111 ? -9.509 4.766 23.021 1.00 84.12 111 GLU A N 1
ATOM 896 C CA . GLU A 1 111 ? -8.197 5.267 23.457 1.00 84.12 111 GLU A CA 1
ATOM 897 C C . GLU A 1 111 ? -7.534 4.341 24.492 1.00 84.12 111 GLU A C 1
ATOM 899 O O . GLU A 1 111 ? -6.319 4.154 24.493 1.00 84.12 111 GLU A O 1
ATOM 904 N N . SER A 1 112 ? -8.345 3.677 25.320 1.00 83.12 112 SER A N 1
ATOM 905 C CA . SER A 1 112 ? -7.905 2.682 26.302 1.00 83.12 112 SER A CA 1
ATOM 906 C C . SER A 1 112 ? -7.524 1.319 25.704 1.00 83.12 112 SER A C 1
ATOM 908 O O . SER A 1 112 ? -7.136 0.427 26.456 1.00 83.12 112 SER A O 1
ATOM 910 N N . GLN A 1 113 ? -7.609 1.143 24.378 1.00 88.50 113 GLN A N 1
ATOM 911 C CA . GLN A 1 113 ? -7.246 -0.081 23.654 1.00 88.50 113 GLN A CA 1
ATOM 912 C C . GLN A 1 113 ? -5.918 0.105 22.892 1.00 88.50 113 GLN A C 1
ATOM 914 O O . GLN A 1 113 ? -5.914 0.225 21.661 1.00 88.50 113 GLN A O 1
ATOM 919 N N . PRO A 1 114 ? -4.755 0.107 23.580 1.00 91.19 114 PRO A N 1
ATOM 920 C CA . PRO A 1 114 ? -3.461 0.389 22.951 1.00 91.19 114 PRO A CA 1
ATOM 921 C C . PRO A 1 114 ? -3.098 -0.622 21.856 1.00 91.19 114 PRO A C 1
ATOM 923 O O . PRO A 1 114 ? -2.382 -0.279 20.917 1.00 91.19 114 PRO A O 1
ATOM 926 N N . THR A 1 115 ? -3.628 -1.846 21.933 1.00 95.31 115 THR A N 1
ATOM 927 C CA . THR A 1 115 ? -3.412 -2.906 20.942 1.00 95.31 115 THR A CA 1
ATOM 928 C C . THR A 1 115 ? -3.823 -2.479 19.534 1.00 95.31 115 THR A C 1
ATOM 930 O O . THR A 1 115 ? -3.078 -2.726 18.593 1.00 95.31 115 THR A O 1
ATOM 933 N N . LEU A 1 116 ? -4.952 -1.780 19.371 1.00 93.88 116 LEU A N 1
ATOM 934 C CA . LEU A 1 116 ? -5.427 -1.337 18.052 1.00 93.88 116 LEU A CA 1
ATOM 935 C C . LEU A 1 116 ? -4.485 -0.308 17.414 1.00 93.88 116 LEU A C 1
ATOM 937 O O . LEU A 1 116 ? -4.279 -0.314 16.200 1.00 93.88 116 LEU A O 1
ATOM 941 N N . ARG A 1 117 ? -3.875 0.556 18.231 1.00 93.12 117 ARG A N 1
ATOM 942 C CA . ARG A 1 117 ? -2.871 1.520 17.769 1.00 93.12 117 ARG A CA 1
ATOM 943 C C . ARG A 1 117 ? -1.542 0.839 17.451 1.00 93.12 117 ARG A C 1
ATOM 945 O O . ARG A 1 117 ? -0.929 1.166 16.444 1.00 93.12 117 ARG A O 1
ATOM 952 N N . LEU A 1 118 ? -1.116 -0.127 18.266 1.00 95.50 118 LEU A N 1
ATOM 953 C CA . LEU A 1 118 ? 0.095 -0.912 18.005 1.00 95.50 118 LEU A CA 1
ATOM 954 C C . LEU A 1 118 ? -0.011 -1.709 16.700 1.00 95.50 118 LEU A C 1
ATOM 956 O O . LEU A 1 118 ? 0.922 -1.692 15.905 1.00 95.50 118 LEU A O 1
ATOM 960 N N . LEU A 1 119 ? -1.153 -2.357 16.458 1.00 94.69 119 LEU A N 1
ATOM 961 C CA . LEU A 1 119 ? -1.413 -3.074 15.210 1.00 94.69 119 LEU A CA 1
ATOM 962 C C . LEU A 1 119 ? -1.327 -2.144 13.992 1.00 94.69 119 LEU A C 1
ATOM 964 O O . LEU A 1 119 ? -0.690 -2.501 13.003 1.00 94.69 119 LEU A O 1
ATOM 968 N N . TYR A 1 120 ? -1.904 -0.943 14.087 1.00 93.44 120 TYR A N 1
ATOM 969 C CA . TYR A 1 120 ? -1.808 0.059 13.026 1.00 93.44 120 TYR A CA 1
ATOM 970 C C . TYR A 1 120 ? -0.371 0.524 12.791 1.00 93.44 120 TYR A C 1
ATOM 972 O O . TYR A 1 120 ? 0.085 0.514 11.659 1.00 93.44 120 TYR A O 1
ATOM 980 N N . ASN A 1 121 ? 0.365 0.874 13.848 1.00 92.56 121 ASN A N 1
ATOM 981 C CA . ASN A 1 121 ? 1.749 1.334 13.723 1.00 92.56 121 ASN A CA 1
ATOM 982 C C . ASN A 1 121 ? 2.664 0.258 13.114 1.00 92.56 121 ASN A C 1
ATOM 984 O O . ASN A 1 121 ? 3.559 0.572 12.334 1.00 92.56 121 ASN A O 1
ATOM 988 N N . ASN A 1 122 ? 2.439 -1.015 13.454 1.00 95.19 122 ASN A N 1
ATOM 989 C CA . ASN A 1 122 ? 3.169 -2.124 12.843 1.00 95.19 122 ASN A CA 1
ATOM 990 C C . ASN A 1 122 ? 2.841 -2.241 11.351 1.00 95.19 122 ASN A C 1
ATOM 992 O O . ASN A 1 122 ? 3.752 -2.350 10.537 1.00 95.19 122 ASN A O 1
ATOM 996 N N . TRP A 1 123 ? 1.558 -2.17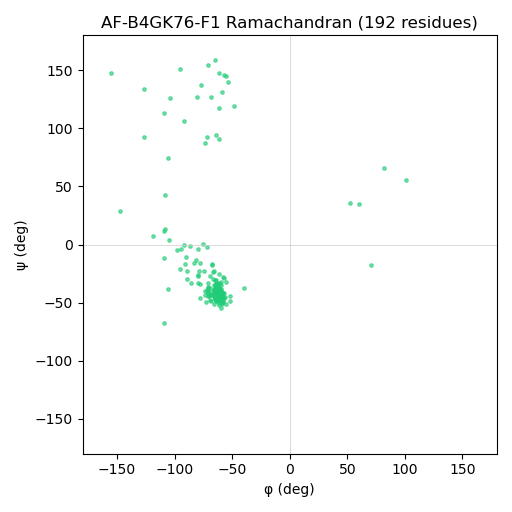6 10.986 1.00 94.31 123 TRP A N 1
ATOM 997 C CA . TRP A 1 123 ? 1.134 -2.181 9.586 1.00 94.31 123 TRP A CA 1
ATOM 998 C C . TRP A 1 123 ? 1.693 -0.988 8.801 1.00 94.31 123 TRP A C 1
ATOM 1000 O O . TRP A 1 123 ? 2.154 -1.177 7.681 1.00 94.31 123 TRP A O 1
ATOM 1010 N N . ASP A 1 124 ? 1.703 0.208 9.384 1.00 89.00 124 ASP A N 1
ATOM 1011 C CA . ASP A 1 124 ? 2.242 1.435 8.786 1.00 89.00 124 ASP A CA 1
ATOM 1012 C C . ASP A 1 124 ? 3.752 1.313 8.516 1.00 89.00 124 ASP A C 1
ATOM 1014 O O . ASP A 1 124 ? 4.231 1.578 7.410 1.00 89.00 124 ASP A O 1
ATOM 1018 N N . SER A 1 125 ? 4.500 0.787 9.492 1.00 89.88 125 SER A N 1
ATOM 1019 C CA . SER A 1 125 ? 5.930 0.505 9.338 1.00 89.88 125 SER A CA 1
ATOM 1020 C C . SER A 1 125 ? 6.202 -0.573 8.281 1.00 89.88 125 SER A C 1
ATOM 1022 O O . SER A 1 125 ? 7.075 -0.402 7.431 1.00 89.88 125 SER A O 1
ATOM 1024 N N . GLU A 1 126 ? 5.449 -1.675 8.287 1.00 91.62 126 GLU A N 1
ATOM 1025 C CA . GLU A 1 126 ? 5.579 -2.730 7.277 1.00 91.62 126 GLU A CA 1
ATOM 1026 C C . GLU A 1 126 ? 5.216 -2.238 5.871 1.00 91.62 126 GLU A C 1
ATOM 1028 O O . GLU A 1 126 ? 5.887 -2.597 4.903 1.00 91.62 126 GLU A O 1
ATOM 1033 N N . SER A 1 127 ? 4.180 -1.406 5.760 1.00 87.31 127 SER A N 1
ATOM 1034 C CA . SER A 1 127 ? 3.736 -0.812 4.499 1.00 87.31 127 SER A CA 1
ATOM 1035 C C . SER A 1 127 ? 4.790 0.133 3.939 1.00 87.31 127 SER A C 1
ATOM 1037 O O . SER A 1 127 ? 5.138 0.033 2.762 1.00 87.31 127 SER A O 1
ATOM 1039 N N . SER A 1 128 ? 5.374 0.973 4.797 1.00 85.44 128 SER A N 1
ATOM 1040 C CA . SER A 1 128 ? 6.491 1.851 4.436 1.00 85.44 128 SER A CA 1
ATOM 1041 C C . SER A 1 128 ? 7.672 1.050 3.884 1.00 85.44 128 SER A C 1
ATOM 1043 O O . SER A 1 128 ? 8.164 1.359 2.803 1.00 85.44 128 SER A O 1
ATOM 1045 N N . ASN A 1 129 ? 8.051 -0.053 4.539 1.00 89.38 129 ASN A N 1
ATOM 1046 C CA . ASN A 1 129 ? 9.127 -0.925 4.055 1.00 89.38 129 ASN A CA 1
ATOM 1047 C C . ASN A 1 129 ? 8.824 -1.545 2.677 1.00 89.38 129 ASN A C 1
ATOM 1049 O O . ASN A 1 129 ? 9.725 -1.680 1.850 1.00 89.38 129 ASN A O 1
ATOM 1053 N N . ILE A 1 130 ? 7.574 -1.941 2.405 1.00 87.75 130 ILE A N 1
ATOM 1054 C CA . ILE A 1 130 ? 7.174 -2.465 1.085 1.00 87.75 130 ILE A CA 1
ATOM 1055 C C . ILE A 1 130 ? 7.326 -1.385 0.013 1.00 87.75 130 ILE A C 1
ATOM 1057 O O . ILE A 1 130 ? 7.917 -1.637 -1.039 1.00 87.75 130 ILE A O 1
ATOM 1061 N N . ILE A 1 131 ? 6.823 -0.183 0.294 1.00 83.25 131 ILE A N 1
ATOM 1062 C CA . ILE A 1 131 ? 6.881 0.959 -0.620 1.00 83.25 131 ILE A CA 1
ATOM 1063 C C . ILE A 1 131 ? 8.336 1.356 -0.890 1.00 83.25 131 ILE A C 1
ATOM 1065 O O . ILE A 1 131 ? 8.719 1.560 -2.040 1.00 83.25 131 ILE A O 1
ATOM 1069 N N . GLU A 1 132 ? 9.169 1.435 0.146 1.00 85.19 132 GLU A N 1
ATOM 1070 C CA . GLU A 1 132 ? 10.593 1.756 0.020 1.00 85.19 132 GLU A CA 1
ATOM 1071 C C . GLU A 1 132 ? 11.348 0.710 -0.803 1.00 85.19 132 GLU A C 1
ATOM 1073 O O . GLU A 1 132 ? 12.126 1.077 -1.684 1.00 85.19 132 GLU A O 1
ATOM 1078 N N . ASN A 1 133 ? 11.085 -0.581 -0.580 1.00 87.31 133 ASN A N 1
ATOM 1079 C CA . ASN A 1 133 ? 11.711 -1.653 -1.352 1.00 87.31 133 ASN A CA 1
ATOM 1080 C C . ASN A 1 133 ? 11.309 -1.610 -2.831 1.00 87.31 133 ASN A C 1
ATOM 1082 O O . ASN A 1 133 ? 12.187 -1.667 -3.691 1.00 87.31 133 ASN A O 1
ATOM 1086 N N . SER A 1 134 ? 10.016 -1.446 -3.133 1.00 85.50 134 SER A N 1
ATOM 1087 C CA . SER A 1 134 ? 9.525 -1.279 -4.511 1.00 85.50 134 SER A CA 1
ATOM 1088 C C . SER A 1 134 ? 10.167 -0.057 -5.184 1.00 85.50 134 SER A C 1
ATOM 1090 O O . SER A 1 134 ? 10.740 -0.142 -6.272 1.00 85.50 134 SER A O 1
ATOM 1092 N N . ASN A 1 135 ? 10.206 1.081 -4.488 1.00 77.19 135 ASN A N 1
ATOM 1093 C CA . ASN A 1 135 ? 10.848 2.294 -4.992 1.00 77.19 135 ASN A CA 1
ATOM 1094 C C . ASN A 1 135 ? 12.353 2.120 -5.237 1.00 77.19 135 ASN A C 1
ATOM 1096 O O . ASN A 1 135 ? 12.876 2.617 -6.238 1.00 77.19 135 ASN A O 1
ATOM 1100 N N . SER A 1 136 ? 13.055 1.432 -4.336 1.00 83.12 136 SER A N 1
ATOM 1101 C CA . SER A 1 136 ? 14.481 1.129 -4.468 1.00 83.12 136 SER A CA 1
ATOM 1102 C C . SER A 1 136 ? 14.744 0.232 -5.680 1.00 83.12 136 SER A C 1
ATOM 1104 O O . SER A 1 136 ? 15.610 0.543 -6.498 1.00 83.12 136 SER A O 1
ATOM 1106 N N . ASN A 1 137 ? 13.936 -0.815 -5.862 1.00 85.19 137 ASN A N 1
ATOM 1107 C CA . ASN A 1 137 ? 13.998 -1.727 -7.004 1.00 85.19 137 ASN A CA 1
ATOM 1108 C C . ASN A 1 137 ? 13.799 -0.996 -8.339 1.00 85.19 137 ASN A C 1
ATOM 1110 O O . ASN A 1 137 ? 14.617 -1.121 -9.257 1.00 85.19 137 ASN A O 1
ATOM 1114 N N . ILE A 1 138 ? 12.750 -0.171 -8.429 1.00 80.00 138 ILE A N 1
ATOM 1115 C CA . ILE A 1 138 ? 12.458 0.648 -9.611 1.00 80.00 138 ILE A CA 1
ATOM 1116 C C . ILE A 1 138 ? 13.609 1.626 -9.888 1.00 80.00 138 ILE A C 1
ATOM 1118 O O . ILE A 1 138 ? 14.040 1.758 -11.035 1.00 80.00 138 ILE A O 1
ATOM 1122 N N . SER A 1 139 ? 14.149 2.271 -8.849 1.00 77.12 139 SER A N 1
ATOM 1123 C CA . SER A 1 139 ? 15.264 3.222 -8.975 1.00 77.12 139 SER A CA 1
ATOM 1124 C C . SER A 1 139 ? 16.560 2.542 -9.431 1.00 77.12 139 SER A C 1
ATOM 1126 O O . SER A 1 139 ? 17.243 3.042 -10.323 1.00 77.12 139 SER A O 1
ATOM 1128 N N . ALA A 1 140 ? 16.882 1.369 -8.885 1.00 81.81 140 ALA A N 1
ATOM 1129 C CA . ALA A 1 140 ? 18.051 0.592 -9.287 1.00 81.81 140 ALA A CA 1
ATOM 1130 C C . ALA A 1 140 ? 17.945 0.139 -10.749 1.00 81.81 140 ALA A C 1
ATOM 1132 O O . ALA A 1 140 ? 18.898 0.277 -11.522 1.00 81.81 140 ALA A O 1
ATOM 1133 N N . ARG A 1 141 ? 16.762 -0.337 -11.162 1.00 77.75 141 ARG A N 1
ATOM 1134 C CA . ARG A 1 141 ? 16.500 -0.697 -12.560 1.00 77.75 141 ARG A CA 1
ATOM 1135 C C . ARG A 1 141 ? 16.580 0.522 -13.479 1.00 77.75 141 ARG A C 1
ATOM 1137 O O . ARG A 1 141 ? 17.045 0.406 -14.615 1.00 77.75 141 ARG A O 1
ATOM 1144 N N . PHE A 1 142 ? 16.183 1.690 -12.975 1.00 72.12 142 PHE A N 1
ATOM 1145 C CA . PHE A 1 142 ? 16.328 2.951 -13.686 1.00 72.12 142 PHE A CA 1
ATOM 1146 C C . PHE A 1 142 ? 17.783 3.331 -13.936 1.00 72.12 142 PHE A C 1
ATOM 1148 O O . PHE A 1 142 ? 18.164 3.650 -15.068 1.00 72.12 142 PHE A O 1
ATOM 1155 N N . ASP A 1 143 ? 18.618 3.231 -12.909 1.00 73.75 143 ASP A N 1
ATOM 1156 C CA . ASP A 1 143 ? 20.044 3.494 -13.035 1.00 73.75 143 ASP A CA 1
ATOM 1157 C C . ASP A 1 143 ? 20.744 2.509 -13.974 1.00 73.75 143 ASP A C 1
ATOM 1159 O O . ASP A 1 143 ? 21.588 2.924 -14.773 1.00 73.75 143 ASP A O 1
ATOM 1163 N N . GLU A 1 144 ? 20.365 1.229 -13.944 1.00 76.31 144 GLU A N 1
ATOM 1164 C CA . GLU A 1 144 ? 20.873 0.224 -14.882 1.00 76.31 144 GLU A CA 1
ATOM 1165 C C . GLU A 1 144 ? 20.583 0.632 -16.332 1.00 76.31 144 GLU A C 1
ATOM 1167 O O . GLU A 1 144 ? 21.488 0.662 -17.168 1.00 76.31 144 GLU A O 1
ATOM 1172 N N . MET A 1 145 ? 19.337 1.007 -16.631 1.00 69.75 145 MET A N 1
ATOM 1173 C CA . MET A 1 145 ? 18.947 1.419 -17.978 1.00 69.75 145 MET A CA 1
ATOM 1174 C C . MET A 1 145 ? 19.658 2.694 -18.421 1.00 69.75 145 MET A C 1
ATOM 1176 O O . MET A 1 145 ? 20.219 2.750 -19.515 1.00 69.75 145 MET A O 1
ATOM 1180 N N . ARG A 1 146 ? 19.697 3.720 -17.567 1.00 68.12 146 ARG A N 1
ATOM 1181 C CA . ARG A 1 146 ? 20.339 5.007 -17.875 1.00 68.12 146 ARG A CA 1
ATOM 1182 C C . ARG A 1 146 ? 21.808 4.855 -18.287 1.00 68.12 146 ARG A C 1
ATOM 1184 O O . ARG A 1 146 ? 22.295 5.650 -19.104 1.00 68.12 146 ARG A O 1
ATOM 1191 N N . ASN A 1 147 ? 22.485 3.855 -17.725 1.00 70.31 147 ASN A N 1
ATOM 1192 C CA . ASN A 1 147 ? 23.908 3.592 -17.906 1.00 70.31 147 ASN A CA 1
ATOM 1193 C C . ASN A 1 147 ? 24.226 2.575 -19.020 1.00 70.31 147 ASN A C 1
ATOM 1195 O O . ASN A 1 147 ? 25.405 2.383 -19.322 1.00 70.31 147 ASN A O 1
ATOM 1199 N N . LYS A 1 148 ? 23.226 1.958 -19.673 1.00 68.19 148 LYS A N 1
ATOM 1200 C CA . LYS A 1 148 ? 23.465 1.073 -20.827 1.00 68.19 148 LYS A CA 1
ATOM 1201 C C . LYS A 1 148 ? 23.967 1.874 -22.047 1.00 68.19 148 LYS A C 1
ATOM 1203 O O . LYS A 1 148 ? 23.318 2.843 -22.445 1.00 68.19 148 LYS A O 1
ATOM 1208 N N . PRO A 1 149 ? 25.105 1.500 -22.661 1.00 53.34 149 PRO A N 1
ATOM 1209 C CA . PRO A 1 149 ? 25.599 2.147 -23.876 1.00 53.34 149 PRO A CA 1
ATOM 1210 C C . PRO A 1 149 ? 24.876 1.615 -25.130 1.00 53.34 149 PRO A C 1
ATOM 1212 O O . PRO A 1 149 ? 24.855 0.408 -25.356 1.00 53.34 149 PRO A O 1
ATOM 1215 N N . SER A 1 150 ? 24.308 2.492 -25.972 1.00 54.72 150 SER A N 1
ATOM 1216 C CA . SER A 1 150 ? 23.865 2.132 -27.335 1.00 54.72 150 SER A CA 1
ATOM 1217 C C . SER A 1 150 ? 23.815 3.347 -28.281 1.00 54.72 150 SER A C 1
ATOM 1219 O O . SER A 1 150 ? 23.548 4.471 -27.853 1.00 54.72 150 SER A O 1
ATOM 1221 N N . GLU A 1 151 ? 24.082 3.126 -29.575 1.00 50.94 151 GLU A N 1
ATOM 1222 C CA . GLU A 1 151 ? 24.160 4.168 -30.621 1.00 50.94 151 GLU A CA 1
ATOM 1223 C C . GLU A 1 151 ? 22.811 4.847 -30.936 1.00 50.94 151 GLU A C 1
ATOM 1225 O O . GLU A 1 151 ? 22.796 5.967 -31.438 1.00 50.94 151 GLU A O 1
ATOM 1230 N N . ASN A 1 152 ? 21.680 4.236 -30.558 1.00 54.09 152 ASN A N 1
ATOM 1231 C CA . ASN A 1 152 ? 20.323 4.776 -30.756 1.00 54.09 152 ASN A CA 1
ATOM 1232 C C . ASN A 1 152 ? 19.664 5.248 -29.442 1.00 54.09 152 ASN A C 1
ATOM 1234 O O . ASN A 1 152 ? 18.458 5.489 -29.382 1.00 54.09 152 ASN A O 1
ATOM 1238 N N . TRP A 1 153 ? 20.452 5.368 -28.369 1.00 59.00 153 TRP A N 1
ATOM 1239 C CA . TRP A 1 153 ? 19.963 5.555 -27.001 1.00 59.00 153 TRP A CA 1
ATOM 1240 C C . TRP A 1 153 ? 19.587 6.997 -26.642 1.00 59.00 153 TRP A C 1
ATOM 1242 O O . TRP A 1 153 ? 18.950 7.213 -25.621 1.00 59.00 153 TRP A O 1
ATOM 1252 N N . SER A 1 154 ? 19.952 8.009 -27.435 1.00 61.38 154 SER A N 1
ATOM 1253 C CA . SER A 1 154 ? 19.764 9.421 -27.050 1.00 61.38 154 SER A CA 1
ATOM 1254 C C . SER A 1 154 ? 18.289 9.824 -26.913 1.00 61.38 154 SER A C 1
ATOM 1256 O O . SER A 1 154 ? 17.909 10.403 -25.895 1.00 61.38 154 SER A O 1
ATOM 1258 N N . ILE A 1 155 ? 17.451 9.462 -27.890 1.00 61.34 155 ILE A N 1
ATOM 1259 C CA . ILE A 1 155 ? 16.003 9.741 -27.885 1.00 61.34 155 ILE A CA 1
ATOM 1260 C C . ILE A 1 155 ? 15.304 8.903 -26.810 1.00 6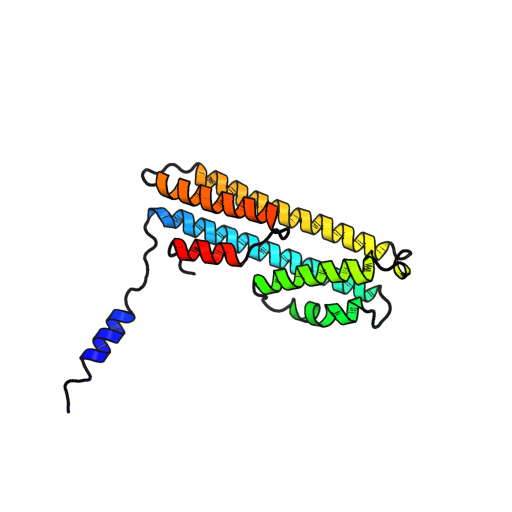1.34 155 ILE A C 1
ATOM 1262 O O . ILE A 1 155 ? 14.508 9.428 -26.035 1.00 61.34 155 ILE A O 1
ATOM 1266 N N . VAL A 1 156 ? 15.661 7.619 -26.707 1.00 59.12 156 VAL A N 1
ATOM 1267 C CA . VAL A 1 156 ? 15.105 6.700 -25.704 1.00 59.12 156 VAL A CA 1
ATOM 1268 C C . VAL A 1 156 ? 15.442 7.183 -24.299 1.00 59.12 156 VAL A C 1
ATOM 1270 O O . VAL A 1 156 ? 14.560 7.250 -23.459 1.00 59.12 156 VAL A O 1
ATOM 1273 N N . LYS A 1 157 ? 16.680 7.619 -24.049 1.00 62.00 157 LYS A N 1
ATOM 1274 C CA . LYS A 1 157 ? 17.134 8.151 -22.758 1.00 62.00 157 LYS A CA 1
ATOM 1275 C C . LYS A 1 157 ? 16.424 9.450 -22.378 1.00 62.00 157 LYS A C 1
ATOM 1277 O O . LYS A 1 157 ? 16.175 9.669 -21.193 1.00 62.00 157 LYS A O 1
ATOM 1282 N N . GLN A 1 158 ? 16.098 10.307 -23.346 1.00 64.75 158 GLN A N 1
ATOM 1283 C CA . GLN A 1 158 ? 15.370 11.554 -23.102 1.00 64.75 158 GLN A CA 1
ATOM 1284 C C . GLN A 1 158 ? 13.894 11.296 -22.772 1.00 64.75 158 GLN A C 1
ATOM 1286 O O . GLN A 1 158 ? 13.408 11.785 -21.753 1.00 64.75 158 GLN A O 1
ATOM 1291 N N . GLU A 1 159 ? 13.212 10.486 -23.582 1.00 60.38 159 GLU A N 1
ATOM 1292 C CA . GLU A 1 159 ? 11.833 10.045 -23.328 1.00 60.38 159 GLU A CA 1
ATOM 1293 C C . GLU A 1 159 ? 11.724 9.278 -22.003 1.00 60.38 159 GLU A C 1
ATOM 1295 O O . GLU A 1 159 ? 10.822 9.516 -21.200 1.00 60.38 159 GLU A O 1
ATOM 1300 N N . TYR A 1 160 ? 12.722 8.446 -21.712 1.00 60.59 160 TYR A N 1
ATOM 1301 C CA . TYR A 1 160 ? 12.855 7.713 -20.463 1.00 60.59 160 TYR A CA 1
ATOM 1302 C C . TYR A 1 160 ? 13.039 8.625 -19.248 1.00 60.59 160 TYR A C 1
ATOM 1304 O O . TYR A 1 160 ? 12.315 8.507 -18.264 1.00 60.59 160 TYR A O 1
ATOM 1312 N N . SER A 1 161 ? 13.962 9.588 -19.328 1.00 63.16 161 SER A N 1
ATOM 1313 C CA . SER A 1 161 ? 14.173 10.566 -18.254 1.00 63.16 161 SER A CA 1
ATOM 1314 C C . SER A 1 161 ? 12.913 11.399 -18.012 1.00 63.16 161 SER A C 1
ATOM 1316 O O . SER A 1 161 ? 12.617 11.740 -16.872 1.00 63.16 161 SER A O 1
ATOM 1318 N N . SER A 1 162 ? 12.139 11.699 -19.061 1.00 64.00 162 SER A N 1
ATOM 1319 C CA . SER A 1 162 ? 10.863 12.403 -18.920 1.00 64.00 162 SER A CA 1
ATOM 1320 C C . SER A 1 162 ? 9.804 11.540 -18.234 1.00 64.00 162 SER A C 1
ATOM 1322 O O . SER A 1 162 ? 9.174 12.015 -17.294 1.00 64.00 162 SER A O 1
ATOM 1324 N N . ALA A 1 163 ? 9.623 10.287 -18.659 1.00 59.78 163 ALA A N 1
ATOM 1325 C CA . ALA A 1 163 ? 8.638 9.382 -18.069 1.00 59.78 163 ALA A CA 1
ATOM 1326 C C . ALA A 1 163 ? 8.944 9.100 -16.588 1.00 59.78 163 ALA A C 1
ATOM 1328 O O . ALA A 1 163 ? 8.067 9.165 -15.730 1.00 59.78 163 ALA A O 1
ATOM 1329 N N . SER A 1 164 ? 10.216 8.877 -16.257 1.00 60.06 164 SER A N 1
ATOM 1330 C CA . SER A 1 164 ? 10.645 8.641 -14.878 1.00 60.06 164 SER A CA 1
ATOM 1331 C C . SER A 1 164 ? 10.566 9.892 -14.008 1.00 60.06 164 SER A C 1
ATOM 1333 O O . SER A 1 164 ? 10.154 9.795 -12.857 1.00 60.06 164 SER A O 1
ATOM 1335 N N . ASN A 1 165 ? 10.884 11.076 -14.540 1.00 61.62 165 ASN A N 1
ATOM 1336 C CA . ASN A 1 165 ? 10.687 12.322 -13.798 1.00 61.62 165 ASN A CA 1
ATOM 1337 C C . ASN A 1 165 ? 9.204 12.596 -13.539 1.00 61.62 165 ASN A C 1
ATOM 1339 O O . ASN A 1 165 ? 8.866 13.051 -12.453 1.00 61.62 165 ASN A O 1
ATOM 1343 N N . VAL A 1 166 ? 8.314 12.300 -14.490 1.00 59.12 166 VAL A N 1
ATOM 1344 C CA . VAL A 1 166 ? 6.866 12.443 -14.278 1.00 59.12 166 VAL A CA 1
ATOM 1345 C C . VAL A 1 166 ? 6.356 11.416 -13.266 1.00 59.12 166 VAL A C 1
ATOM 1347 O O . VAL A 1 166 ? 5.567 11.783 -12.401 1.00 59.12 166 VAL A O 1
ATOM 1350 N N . TYR A 1 167 ? 6.835 10.171 -13.316 1.00 57.03 167 TYR A N 1
ATOM 1351 C CA . TYR A 1 167 ? 6.530 9.147 -12.314 1.00 57.03 167 TYR A CA 1
ATOM 1352 C C . TYR A 1 167 ? 6.955 9.583 -10.900 1.00 57.03 167 TYR A C 1
ATOM 1354 O O . TYR A 1 167 ? 6.138 9.588 -9.981 1.00 57.03 167 TYR A O 1
ATOM 1362 N N . MET A 1 168 ? 8.208 10.022 -10.739 1.00 58.00 168 MET A N 1
ATOM 1363 C CA . MET A 1 168 ? 8.747 10.494 -9.456 1.00 58.00 168 MET A CA 1
ATOM 1364 C C . MET A 1 168 ? 8.049 11.778 -8.980 1.00 58.00 168 MET A C 1
ATOM 1366 O O . MET A 1 168 ? 7.753 11.909 -7.800 1.00 58.00 168 MET A O 1
ATOM 1370 N N . TYR A 1 169 ? 7.719 12.700 -9.891 1.00 55.00 169 TYR A N 1
ATOM 1371 C CA . TYR A 1 169 ? 6.992 13.929 -9.564 1.00 55.00 169 TYR A CA 1
ATOM 1372 C C . TYR A 1 169 ? 5.552 13.655 -9.118 1.00 55.00 169 TYR A C 1
ATOM 1374 O O . TYR A 1 169 ? 5.090 14.238 -8.142 1.00 55.00 169 TYR A O 1
ATOM 1382 N N . ARG A 1 170 ? 4.832 12.759 -9.806 1.00 52.66 170 ARG A N 1
ATOM 1383 C CA . ARG A 1 170 ? 3.463 12.382 -9.421 1.00 52.66 170 ARG A CA 1
ATOM 1384 C C . ARG A 1 170 ? 3.437 11.651 -8.088 1.00 52.66 170 ARG A C 1
ATOM 1386 O O . ARG A 1 170 ? 2.576 11.956 -7.272 1.00 52.66 170 ARG A O 1
ATOM 1393 N N . ARG A 1 171 ? 4.420 10.782 -7.826 1.00 53.53 171 ARG A N 1
ATOM 1394 C CA . ARG A 1 171 ? 4.631 10.155 -6.509 1.00 53.53 171 ARG A CA 1
ATOM 1395 C C . ARG A 1 171 ? 4.696 11.189 -5.391 1.00 53.53 171 ARG A C 1
ATOM 1397 O O . ARG A 1 171 ? 4.064 11.000 -4.359 1.00 53.53 171 ARG A O 1
ATOM 1404 N N . ASP A 1 172 ? 5.414 12.282 -5.615 1.00 45.75 172 ASP A N 1
ATOM 1405 C CA . ASP A 1 172 ? 5.587 13.326 -4.607 1.00 45.75 172 ASP A CA 1
ATOM 1406 C C . ASP A 1 172 ? 4.346 14.250 -4.480 1.00 45.75 172 ASP A C 1
ATOM 1408 O O . ASP A 1 172 ? 4.221 14.957 -3.481 1.00 45.75 172 ASP A O 1
ATOM 1412 N N . TYR A 1 173 ? 3.419 14.248 -5.454 1.00 40.62 173 TYR A N 1
ATOM 1413 C CA . TYR A 1 173 ? 2.265 15.166 -5.513 1.00 40.62 173 TYR A CA 1
ATOM 1414 C C . TYR A 1 173 ? 0.907 14.526 -5.162 1.00 40.62 173 TYR A C 1
ATOM 1416 O O . TYR A 1 173 ? 0.089 15.163 -4.502 1.00 40.62 173 TYR A O 1
ATOM 1424 N N . ASP A 1 174 ? 0.653 13.281 -5.577 1.00 44.12 174 ASP A N 1
ATOM 1425 C CA . ASP A 1 174 ? -0.671 12.637 -5.475 1.00 44.12 174 ASP A CA 1
ATOM 1426 C C . ASP A 1 174 ? -0.875 11.832 -4.175 1.00 44.12 174 ASP A C 1
ATOM 1428 O O . ASP A 1 174 ? -1.945 11.268 -3.952 1.00 44.12 174 ASP A O 1
ATOM 1432 N N . GLY A 1 175 ? 0.127 11.775 -3.292 1.00 43.69 175 GLY A N 1
ATOM 1433 C CA . GLY A 1 175 ? 0.014 11.216 -1.937 1.00 43.69 175 GLY A CA 1
ATOM 1434 C C . GLY A 1 175 ? -0.154 9.692 -1.841 1.00 43.69 175 GLY A C 1
ATOM 1435 O O . GLY A 1 175 ? 0.131 9.136 -0.785 1.00 43.69 175 GLY A O 1
ATOM 1436 N N . HIS A 1 176 ? -0.543 8.999 -2.918 1.00 50.38 176 HIS A N 1
ATOM 1437 C CA . HIS A 1 176 ? -0.570 7.537 -2.992 1.00 50.38 176 HIS A CA 1
ATOM 1438 C C . HIS A 1 176 ? 0.620 7.025 -3.834 1.00 50.38 176 HIS A C 1
ATOM 1440 O O . HIS A 1 176 ? 0.781 7.449 -4.979 1.00 50.38 176 HIS A O 1
ATOM 1446 N N . PRO A 1 177 ? 1.458 6.104 -3.325 1.00 51.44 177 PRO A N 1
ATOM 1447 C CA . PRO A 1 177 ? 2.731 5.721 -3.956 1.00 51.44 177 PRO A CA 1
ATOM 1448 C C . PRO A 1 177 ? 2.609 4.877 -5.240 1.00 51.44 177 PRO A C 1
ATOM 1450 O O . PRO A 1 177 ? 3.624 4.565 -5.861 1.00 51.44 177 PRO A O 1
ATOM 1453 N N . PHE A 1 178 ? 1.392 4.521 -5.661 1.00 54.31 178 PHE A N 1
ATOM 1454 C CA . PHE A 1 178 ? 1.132 3.638 -6.803 1.00 54.31 178 PHE A CA 1
ATOM 1455 C C . PHE A 1 178 ? 0.167 4.284 -7.801 1.00 54.31 178 PHE A C 1
ATOM 1457 O O . PHE A 1 178 ? -0.877 4.802 -7.408 1.00 54.31 178 PHE A O 1
ATOM 1464 N N . PHE A 1 179 ? 0.498 4.211 -9.097 1.00 54.47 179 PHE A N 1
ATOM 1465 C CA . PHE A 1 179 ? -0.216 4.903 -10.179 1.00 54.47 179 PHE A CA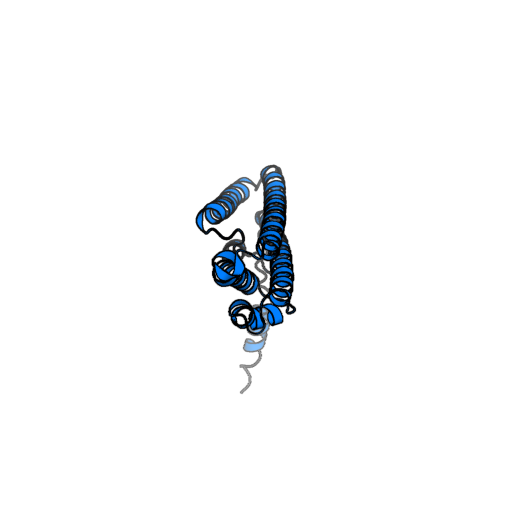 1
ATOM 1466 C C . PHE A 1 179 ? -0.651 3.945 -11.290 1.00 54.47 179 PHE A C 1
ATOM 1468 O O . PHE A 1 179 ? 0.076 3.749 -12.263 1.00 54.47 179 PHE A O 1
ATOM 1475 N N . GLY A 1 180 ? -1.874 3.417 -11.210 1.00 46.53 180 GLY A N 1
ATOM 1476 C CA . GLY A 1 180 ? -2.371 2.454 -12.205 1.00 46.53 180 GLY A CA 1
ATOM 1477 C C . GLY A 1 180 ? -2.518 3.055 -13.602 1.00 46.53 180 GLY A C 1
ATOM 1478 O O . GLY A 1 180 ? -2.157 2.449 -14.607 1.00 46.53 180 GLY A O 1
ATOM 1479 N N . ARG A 1 181 ? -2.983 4.307 -13.686 1.00 47.47 181 ARG A N 1
ATOM 1480 C CA . ARG A 1 181 ? -3.275 4.959 -14.975 1.00 47.47 181 ARG A CA 1
ATOM 1481 C C . ARG A 1 181 ? -2.051 5.496 -15.715 1.00 47.47 181 ARG A C 1
ATOM 1483 O O . ARG A 1 181 ? -2.125 5.679 -16.926 1.00 47.47 181 ARG A O 1
ATOM 1490 N N . TYR A 1 182 ? -0.948 5.761 -15.014 1.00 51.59 182 TYR A N 1
ATOM 1491 C CA . TYR A 1 182 ? 0.238 6.376 -15.618 1.00 51.59 182 TYR A CA 1
ATOM 1492 C C . TYR A 1 182 ? 1.003 5.388 -16.512 1.00 51.59 182 TYR A C 1
ATOM 1494 O O . TYR A 1 182 ? 1.357 5.708 -17.648 1.00 51.59 182 TYR A O 1
ATOM 1502 N N . LEU A 1 183 ? 1.167 4.150 -16.039 1.00 54.31 183 LEU A N 1
ATOM 1503 C CA . LEU A 1 183 ? 1.816 3.081 -16.801 1.00 54.31 183 LEU A CA 1
ATOM 1504 C C . LEU A 1 183 ? 1.041 2.714 -18.068 1.00 54.31 183 LEU A C 1
ATOM 1506 O O . LEU A 1 183 ? 1.650 2.482 -19.109 1.00 54.31 183 LEU A O 1
ATOM 1510 N N . TYR A 1 184 ? -0.292 2.731 -18.009 1.00 53.53 184 TYR A N 1
ATOM 1511 C CA . TYR A 1 184 ? -1.141 2.473 -19.171 1.00 53.53 184 TYR A CA 1
ATOM 1512 C C . TYR A 1 184 ? -0.954 3.535 -20.270 1.00 53.53 184 TYR A C 1
ATOM 1514 O O . TYR A 1 184 ? -0.766 3.198 -21.441 1.00 53.53 184 TYR A O 1
ATOM 1522 N N . SER A 1 185 ? -0.928 4.826 -19.904 1.00 53.62 185 SER A N 1
ATOM 1523 C CA . SER A 1 185 ? -0.688 5.904 -20.872 1.00 53.62 185 SER A CA 1
ATOM 1524 C C . SER A 1 185 ? 0.717 5.855 -21.475 1.00 53.62 185 SER A C 1
ATOM 1526 O O . SER A 1 185 ? 0.858 6.022 -22.688 1.00 53.62 185 SER A O 1
ATOM 1528 N N . ASP A 1 186 ? 1.742 5.558 -20.674 1.00 58.84 186 ASP A N 1
ATOM 1529 C CA . ASP A 1 186 ? 3.122 5.499 -21.165 1.00 58.84 186 ASP A CA 1
ATOM 1530 C C . ASP A 1 186 ? 3.358 4.278 -22.063 1.00 58.84 186 ASP A C 1
ATOM 1532 O O . ASP A 1 186 ? 3.956 4.418 -23.126 1.00 58.84 186 ASP A O 1
ATOM 1536 N N . LYS A 1 187 ? 2.819 3.098 -21.727 1.00 61.41 187 LYS A N 1
ATOM 1537 C CA . LYS A 1 187 ? 2.900 1.908 -22.594 1.00 61.41 187 LYS A CA 1
ATOM 1538 C C . LYS A 1 187 ? 2.244 2.128 -23.955 1.00 61.41 187 LYS A C 1
ATOM 1540 O O . LYS A 1 187 ? 2.825 1.765 -24.978 1.00 61.41 187 LYS A O 1
ATOM 1545 N N . SER A 1 188 ? 1.079 2.783 -23.976 1.00 58.22 188 SER A N 1
ATOM 1546 C CA . SER A 1 188 ? 0.364 3.090 -25.222 1.00 58.22 188 SER A CA 1
ATOM 1547 C C . SER A 1 188 ? 1.149 4.035 -26.142 1.00 58.22 188 SER A C 1
ATOM 1549 O O . SER A 1 188 ? 1.076 3.910 -27.363 1.00 58.22 188 SER A O 1
ATOM 1551 N N . LYS A 1 189 ? 1.967 4.935 -25.572 1.00 64.00 189 LYS A N 1
ATOM 1552 C CA . LYS A 1 189 ? 2.821 5.873 -26.319 1.00 64.00 189 LYS A CA 1
ATOM 1553 C C . LYS A 1 189 ? 3.937 5.166 -27.097 1.00 64.00 189 LYS A C 1
ATOM 1555 O O . LYS A 1 189 ? 4.356 5.666 -28.139 1.00 64.00 189 LYS A O 1
ATOM 1560 N N . TYR A 1 190 ? 4.407 4.020 -26.606 1.00 60.22 190 TYR A N 1
ATOM 1561 C CA . TYR A 1 190 ? 5.530 3.277 -27.190 1.00 60.22 190 TYR A CA 1
ATOM 1562 C C . TYR A 1 190 ? 5.113 1.970 -27.879 1.00 60.22 190 TYR A C 1
ATOM 1564 O O . TYR A 1 190 ? 5.984 1.180 -28.236 1.00 60.22 190 TYR A O 1
ATOM 1572 N N . TYR A 1 191 ? 3.807 1.752 -28.088 1.00 62.47 191 TYR A N 1
ATOM 1573 C CA . TYR A 1 191 ? 3.252 0.504 -28.636 1.00 62.47 191 TYR A CA 1
ATOM 1574 C C . TYR A 1 191 ? 3.733 -0.740 -27.878 1.00 62.47 191 TYR A C 1
ATOM 1576 O O . TYR A 1 191 ? 3.995 -1.787 -28.466 1.00 62.47 191 TYR A O 1
ATOM 1584 N N . CYS A 1 192 ? 3.895 -0.615 -26.560 1.00 63.72 192 CYS A N 1
ATOM 1585 C CA . CYS A 1 192 ? 4.179 -1.759 -25.715 1.00 63.72 192 CYS A CA 1
ATOM 1586 C C . CYS A 1 192 ? 2.885 -2.578 -25.594 1.00 63.72 192 CYS A C 1
ATOM 1588 O O . CYS A 1 192 ? 2.097 -2.324 -24.685 1.00 63.72 192 CYS A O 1
ATOM 1590 N N . ASP A 1 193 ? 2.643 -3.501 -26.529 1.00 58.09 193 ASP A N 1
ATOM 1591 C CA . ASP A 1 193 ? 1.520 -4.442 -26.438 1.00 58.09 193 ASP A CA 1
ATOM 1592 C C . ASP A 1 193 ? 1.608 -5.239 -25.117 1.00 58.09 193 ASP A C 1
ATOM 1594 O O . ASP A 1 193 ? 2.714 -5.503 -24.614 1.00 58.09 193 ASP A O 1
ATOM 1598 N N . GLU A 1 194 ? 0.440 -5.571 -24.549 1.00 51.22 194 GLU A N 1
ATOM 1599 C CA . GLU A 1 194 ? 0.267 -6.269 -23.257 1.00 51.22 194 GLU A CA 1
ATOM 1600 C C . GLU A 1 194 ? 1.173 -7.503 -23.112 1.00 51.22 194 GLU A C 1
ATOM 1602 O O . GLU A 1 194 ? 1.209 -8.370 -24.011 1.00 51.22 194 GLU A O 1
#

Mean predicted aligned error: 12.39 Å

Organism: Drosophila persimilis (NCBI:txid7234)

Nearest PDB structures (foldseek):
  2etd-assembly1_A  TM=5.958E-01  e=1.973E+00  Thermotoga maritima MSB8